Protein AF-A0A261BZL1-F1 (afdb_monomer)

Radius of gyration: 20.09 Å; Cα contacts (8 Å, |Δi|>4): 156; chains: 1; bounding box: 48×37×64 Å

pLDDT: mean 85.46, std 10.51, range [50.06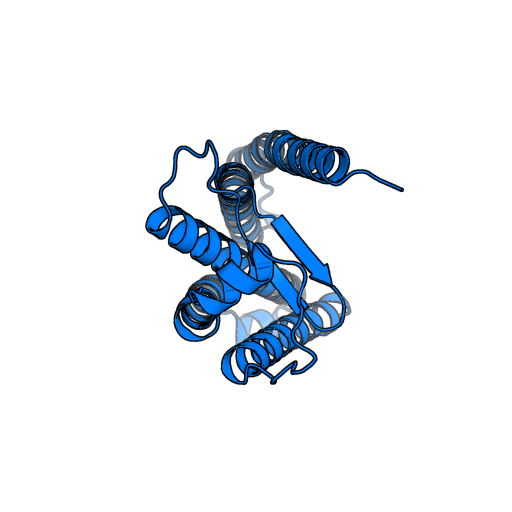, 97.5]

Organism: NCBI:txid1503980

Foldseek 3Di:
DQDPVNVLVVLLCCLVVQLVVLQVVLVVLLVCLVPPDDCLCPCVSVLSNVVSVLSNVLSVLCNLLSWDWDDDDPDTDIAGDPVPHPDDDVRSLVSVLQNQLSVQLVLLSLLLNLLVVLCSVDVVSCVVQVPDCSVVVSVCVSVVSSVVLSVLCVPLVDDDPVNVVVVVDDDPDPDDDDSPSVVVSVVVVVVSNVVSVCSCVVSVVD

InterPro domains:
  IPR019428 7TM GPCR, serpentine receptor class r (Str) [PF10326] (12-169)

Secondary structure (DSSP, 8-state):
---HHHHHHHHHHHHHHHHHHHHHHHHHHHHHHHHH--GGGTTHHHHHHHHHHHHHHHHHHHHHH--EEEEETTEEEEE---TT-SS-HHHHHHHHHHHHHHHHHHHHHHHHHHHHHHHHH-HHHHHHHSSTHHHHHHHHHHHHHHHHHHHHHHHHS---HHHHHHHHS----------HHHHHHHHHHHHHHHHHHHHHHHHH--

Structure (mmCIF, N/CA/C/O backbone):
data_AF-A0A261BZL1-F1
#
_entry.id   AF-A0A261BZL1-F1
#
loop_
_atom_site.group_PDB
_atom_site.id
_atom_site.type_symbol
_atom_site.label_atom_id
_atom_site.label_alt_id
_atom_site.label_comp_id
_atom_site.label_asym_id
_atom_site.label_entity_id
_atom_site.label_seq_id
_atom_site.pdbx_PDB_ins_code
_atom_site.Cartn_x
_atom_site.Cartn_y
_atom_site.Cartn_z
_atom_site.occupancy
_atom_site.B_iso_or_equiv
_atom_site.auth_seq_id
_atom_site.auth_comp_id
_atom_site.auth_asym_id
_atom_site.auth_atom_id
_atom_site.pdbx_PDB_model_num
ATOM 1 N N . MET A 1 1 ? 7.643 23.600 -20.871 1.00 62.41 1 MET A N 1
ATOM 2 C CA . MET A 1 1 ? 7.491 22.133 -20.746 1.00 62.41 1 MET A CA 1
ATOM 3 C C . MET A 1 1 ? 8.379 21.674 -19.599 1.00 62.41 1 MET A C 1
ATOM 5 O O . MET A 1 1 ? 9.537 22.071 -19.581 1.00 62.41 1 MET A O 1
ATOM 9 N N . LEU A 1 2 ? 7.849 20.928 -18.626 1.00 75.25 2 LEU A N 1
ATOM 10 C CA . LEU A 1 2 ? 8.664 20.308 -17.571 1.00 75.25 2 LEU A CA 1
ATOM 11 C C . LEU A 1 2 ? 9.561 19.244 -18.213 1.00 75.25 2 LEU A C 1
ATOM 13 O O . LEU A 1 2 ? 9.067 18.415 -18.975 1.00 75.25 2 LEU A O 1
ATOM 17 N N . THR A 1 3 ? 10.869 19.286 -17.958 1.00 85.19 3 THR A N 1
ATOM 18 C CA . THR A 1 3 ? 11.784 18.272 -18.494 1.00 85.19 3 THR A CA 1
ATOM 19 C C . THR A 1 3 ? 11.612 16.956 -17.744 1.00 85.19 3 THR A C 1
ATOM 21 O O . THR A 1 3 ? 11.284 16.924 -16.557 1.00 85.19 3 THR A O 1
ATOM 24 N N . PHE A 1 4 ? 11.866 15.850 -18.439 1.00 78.50 4 PHE A N 1
ATOM 25 C CA . PHE A 1 4 ? 11.777 14.514 -17.861 1.00 78.50 4 PHE A CA 1
ATOM 26 C C . PHE A 1 4 ? 12.703 14.332 -16.639 1.00 78.50 4 PHE A C 1
ATOM 28 O O . PHE A 1 4 ? 12.315 13.747 -15.628 1.00 78.50 4 PHE A O 1
ATOM 35 N N . GLU A 1 5 ? 13.908 14.904 -16.696 1.00 82.69 5 GLU A N 1
ATOM 36 C CA . GLU A 1 5 ? 14.860 14.898 -15.578 1.00 82.69 5 GLU A CA 1
ATOM 37 C C . GLU A 1 5 ? 14.356 15.683 -14.366 1.00 82.69 5 GLU A C 1
ATOM 39 O O . GLU A 1 5 ? 14.483 15.214 -13.233 1.00 82.69 5 GLU A O 1
ATOM 44 N N . PHE A 1 6 ? 13.728 16.842 -14.592 1.00 87.81 6 PHE A N 1
ATOM 45 C CA . PHE A 1 6 ? 13.112 17.603 -13.511 1.00 87.81 6 PHE A CA 1
ATOM 46 C C . PHE A 1 6 ? 11.992 16.798 -12.845 1.00 87.81 6 PHE A C 1
ATOM 48 O O . PHE A 1 6 ? 11.949 16.717 -11.621 1.00 87.81 6 PHE A O 1
ATOM 55 N N . TRP A 1 7 ? 11.124 16.154 -13.633 1.00 82.81 7 TRP A N 1
ATOM 56 C CA . TRP A 1 7 ? 10.026 15.339 -13.105 1.00 82.81 7 TRP A CA 1
ATOM 57 C C . TRP A 1 7 ? 10.526 14.177 -12.242 1.00 82.81 7 TRP A C 1
ATOM 59 O O . TRP A 1 7 ? 10.048 13.984 -11.126 1.00 82.81 7 TRP A O 1
ATOM 69 N N . LYS A 1 8 ? 11.547 13.447 -12.706 1.00 82.81 8 LYS A N 1
ATOM 70 C CA . LYS A 1 8 ? 12.187 12.388 -11.911 1.00 82.81 8 LYS A CA 1
ATOM 71 C C . LYS A 1 8 ? 12.790 12.918 -10.613 1.00 82.81 8 LYS A C 1
ATOM 73 O O . LYS A 1 8 ? 12.609 12.309 -9.562 1.00 82.81 8 LYS A O 1
ATOM 78 N N . SER A 1 9 ? 13.517 14.034 -10.682 1.00 87.44 9 SER A N 1
ATOM 79 C CA . SER A 1 9 ? 14.129 14.651 -9.502 1.00 87.44 9 SER A CA 1
ATOM 80 C C . SER A 1 9 ? 13.066 15.075 -8.487 1.00 87.44 9 SER A C 1
ATOM 82 O O . SER A 1 9 ? 13.185 14.764 -7.305 1.00 87.44 9 SER A O 1
ATOM 84 N N . PHE A 1 10 ? 11.984 15.690 -8.962 1.00 89.44 10 PHE A N 1
ATOM 85 C CA . PHE A 1 10 ? 10.835 16.074 -8.152 1.00 89.44 10 PHE A CA 1
ATOM 86 C C . PHE A 1 10 ? 10.176 14.872 -7.460 1.00 89.44 10 PHE A C 1
ATOM 88 O O . PHE A 1 10 ? 9.994 14.901 -6.243 1.00 89.44 10 PHE A O 1
ATOM 95 N N . LEU A 1 11 ? 9.884 13.794 -8.200 1.00 86.94 11 LEU A N 1
ATOM 96 C CA . LEU A 1 11 ? 9.323 12.564 -7.628 1.00 86.94 11 LEU A CA 1
ATOM 97 C C . LEU A 1 11 ? 10.231 11.978 -6.546 1.00 86.94 11 LEU A C 1
ATOM 99 O O . LEU A 1 11 ? 9.754 11.636 -5.467 1.00 86.94 11 LEU A O 1
ATOM 103 N N . ARG A 1 12 ? 11.543 11.926 -6.797 1.00 88.12 12 ARG A N 1
ATOM 104 C CA . ARG A 1 12 ? 12.517 11.432 -5.820 1.00 88.12 12 ARG A CA 1
ATOM 105 C C . ARG A 1 12 ? 12.525 12.289 -4.552 1.00 88.12 12 ARG A C 1
ATOM 107 O O . ARG A 1 12 ? 12.523 11.741 -3.456 1.00 88.12 12 ARG A O 1
ATOM 114 N N . ILE A 1 13 ? 12.496 13.616 -4.678 1.00 91.56 13 ILE A N 1
ATOM 115 C CA . ILE A 1 13 ? 12.433 14.523 -3.520 1.00 91.56 13 ILE A CA 1
ATOM 116 C C . ILE A 1 13 ? 11.166 14.261 -2.698 1.00 91.56 13 ILE A C 1
ATOM 118 O O . ILE A 1 13 ? 11.248 14.184 -1.473 1.00 91.56 13 ILE A O 1
ATOM 122 N N . ILE A 1 14 ? 10.015 14.078 -3.351 1.00 91.50 14 ILE A N 1
ATOM 123 C CA . ILE A 1 14 ? 8.755 13.762 -2.664 1.00 91.50 14 ILE A CA 1
ATOM 124 C C . ILE A 1 14 ? 8.823 12.407 -1.962 1.00 91.50 14 ILE A C 1
ATOM 126 O O . ILE A 1 14 ? 8.441 12.326 -0.800 1.00 91.50 14 ILE A O 1
ATOM 130 N N . GLN A 1 15 ? 9.312 11.362 -2.630 1.00 90.56 15 GLN A N 1
ATOM 131 C CA . GLN A 1 15 ? 9.399 10.010 -2.067 1.00 90.56 15 GLN A CA 1
ATOM 132 C C . GLN A 1 15 ? 10.296 9.985 -0.825 1.00 90.56 15 GLN A C 1
ATOM 134 O O . GLN A 1 15 ? 9.875 9.569 0.254 1.00 90.56 15 GLN A O 1
ATOM 139 N N . TRP A 1 16 ? 11.515 10.515 -0.942 1.00 92.31 16 TRP A N 1
ATOM 140 C CA . TRP A 1 16 ? 12.467 10.555 0.167 1.00 92.31 16 TRP A CA 1
ATOM 141 C C . TRP A 1 16 ? 12.022 11.499 1.288 1.00 92.31 16 TRP A C 1
ATOM 143 O O . TRP A 1 16 ? 12.149 11.154 2.463 1.00 92.31 16 TRP A O 1
ATOM 153 N N . GLY A 1 17 ? 11.452 12.660 0.951 1.00 93.88 17 GLY A N 1
ATOM 154 C CA . GLY A 1 17 ? 10.874 13.579 1.933 1.00 93.88 17 GLY A CA 1
ATOM 155 C C . GLY A 1 17 ? 9.679 12.966 2.668 1.00 93.88 17 GLY A C 1
ATOM 156 O O . GLY A 1 17 ? 9.576 13.077 3.888 1.00 93.88 17 GLY A O 1
ATOM 157 N N . GLY A 1 18 ? 8.816 12.254 1.943 1.00 93.12 18 GLY A N 1
ATOM 158 C CA . GLY A 1 18 ? 7.687 11.509 2.487 1.00 93.12 18 GLY A CA 1
ATOM 159 C C . GLY A 1 18 ? 8.141 10.424 3.456 1.00 93.12 18 GLY A C 1
ATOM 160 O O . GLY A 1 18 ? 7.645 10.378 4.578 1.00 93.12 18 GLY A O 1
ATOM 161 N N . ALA A 1 19 ? 9.137 9.616 3.087 1.00 93.44 19 ALA A N 1
ATOM 162 C CA . ALA A 1 19 ? 9.705 8.603 3.974 1.00 93.44 19 ALA A CA 1
ATOM 163 C C . ALA A 1 19 ? 10.358 9.216 5.225 1.00 93.44 19 ALA A C 1
ATOM 165 O O . ALA A 1 19 ? 10.130 8.740 6.340 1.00 93.44 19 ALA A O 1
ATOM 166 N N . PHE A 1 20 ? 11.102 10.314 5.062 1.00 94.69 20 PHE A N 1
ATOM 167 C CA . PHE A 1 20 ? 11.730 11.035 6.169 1.00 94.69 20 PHE A CA 1
ATOM 168 C C . PHE A 1 20 ? 10.715 11.600 7.173 1.00 94.69 20 PHE A C 1
ATOM 170 O O . PHE A 1 20 ? 11.022 11.688 8.357 1.00 94.69 20 PHE A O 1
ATOM 177 N N . LEU A 1 21 ? 9.503 11.952 6.736 1.00 95.50 21 LEU A N 1
ATOM 178 C CA . LEU A 1 21 ? 8.418 12.383 7.625 1.00 95.50 21 LEU A CA 1
ATOM 179 C C . LEU A 1 21 ? 7.617 11.200 8.184 1.00 95.50 21 LEU A C 1
ATOM 181 O O . LEU A 1 21 ? 7.313 11.162 9.378 1.00 95.50 21 LEU A O 1
ATOM 185 N N . ALA A 1 22 ? 7.280 10.228 7.338 1.00 95.56 22 ALA A N 1
ATOM 186 C CA . ALA A 1 22 ? 6.422 9.105 7.688 1.00 95.56 22 ALA A CA 1
ATOM 187 C C . ALA A 1 22 ? 7.046 8.229 8.777 1.00 95.56 22 ALA A C 1
ATOM 189 O O . ALA A 1 22 ? 6.345 7.853 9.720 1.00 95.56 22 ALA A O 1
ATOM 190 N N . VAL A 1 23 ? 8.348 7.935 8.687 1.00 96.44 23 VAL A N 1
ATOM 191 C CA . VAL A 1 23 ? 9.022 7.041 9.636 1.00 96.44 23 VAL A CA 1
ATOM 192 C C . VAL A 1 23 ? 9.044 7.630 11.056 1.00 96.44 23 VAL A C 1
ATOM 194 O O . VAL A 1 23 ? 8.538 6.961 11.962 1.00 96.44 23 VAL A O 1
ATOM 197 N N . PRO A 1 24 ? 9.531 8.863 11.307 1.00 97.19 24 PRO A N 1
ATOM 198 C CA . PRO A 1 24 ? 9.527 9.441 12.651 1.00 97.19 24 PRO A CA 1
ATOM 199 C C . PRO A 1 24 ? 8.122 9.657 13.213 1.00 97.19 24 PRO A C 1
ATOM 201 O O . PRO A 1 24 ? 7.895 9.365 14.385 1.00 97.19 24 PRO A O 1
ATOM 204 N N . LEU A 1 25 ? 7.166 10.124 12.401 1.00 97.50 25 LEU A N 1
ATOM 205 C CA . LEU A 1 25 ? 5.802 10.393 12.869 1.00 97.50 25 LEU A CA 1
ATOM 206 C C . LEU A 1 25 ? 5.069 9.110 13.267 1.00 97.50 25 LEU A C 1
ATOM 208 O O . LEU A 1 25 ? 4.467 9.056 14.340 1.00 97.50 25 LEU A O 1
ATOM 212 N N . ASN A 1 26 ? 5.158 8.055 12.454 1.00 97.19 26 ASN A N 1
ATOM 213 C CA . ASN A 1 26 ? 4.561 6.767 12.802 1.00 97.19 26 ASN A CA 1
ATOM 214 C C . ASN A 1 26 ? 5.306 6.085 13.958 1.00 97.19 26 ASN A C 1
ATOM 216 O O . ASN A 1 26 ? 4.675 5.435 14.789 1.00 97.19 26 ASN A O 1
ATOM 220 N N . THR A 1 27 ? 6.622 6.281 14.080 1.00 96.88 27 THR A N 1
ATOM 221 C CA . THR A 1 27 ? 7.390 5.791 15.237 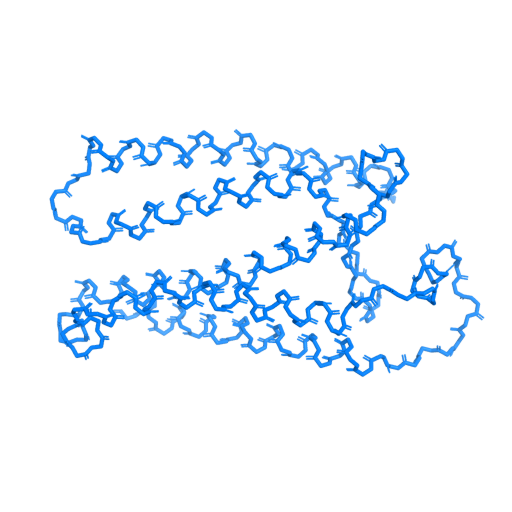1.00 96.88 27 THR A CA 1
ATOM 222 C C . THR A 1 27 ? 6.964 6.503 16.521 1.00 96.88 27 THR A C 1
ATOM 224 O O . THR A 1 27 ? 6.725 5.856 17.540 1.00 96.88 27 THR A O 1
ATOM 227 N N . LEU A 1 28 ? 6.794 7.827 16.478 1.00 96.50 28 LEU A N 1
ATOM 228 C CA . LEU A 1 28 ? 6.261 8.607 17.594 1.00 96.50 28 LEU A CA 1
ATOM 229 C C . LEU A 1 28 ? 4.850 8.140 17.965 1.00 96.50 28 LEU A C 1
ATOM 231 O O . LEU A 1 28 ? 4.559 7.964 19.147 1.00 96.50 28 LEU A O 1
ATOM 235 N N . LEU A 1 29 ? 3.989 7.889 16.976 1.00 94.94 29 LEU A N 1
ATOM 236 C CA . LEU A 1 29 ? 2.648 7.358 17.208 1.00 94.94 29 LEU A CA 1
ATOM 237 C C . LEU A 1 29 ? 2.696 5.997 17.916 1.00 94.94 29 LEU A C 1
ATOM 239 O O . LEU A 1 29 ? 1.974 5.795 18.892 1.00 94.94 29 LEU A O 1
ATOM 243 N N . ILE A 1 30 ? 3.598 5.100 17.509 1.00 96.38 30 ILE A N 1
ATOM 244 C CA . ILE A 1 30 ? 3.834 3.822 18.195 1.00 96.38 30 ILE A CA 1
ATOM 245 C C . ILE A 1 30 ? 4.262 4.043 19.653 1.00 96.38 30 ILE A C 1
ATOM 247 O O . ILE A 1 30 ? 3.686 3.433 20.556 1.00 96.38 30 ILE A O 1
ATOM 251 N N . ILE A 1 31 ? 5.217 4.941 19.913 1.00 96.00 31 ILE A N 1
ATOM 252 C CA . ILE A 1 31 ? 5.663 5.282 21.275 1.00 96.00 31 ILE A CA 1
ATOM 253 C C . ILE A 1 31 ? 4.480 5.797 22.111 1.00 96.00 31 ILE A C 1
ATOM 255 O O . ILE A 1 31 ? 4.266 5.344 23.237 1.00 96.00 31 ILE A O 1
ATOM 259 N N . LEU A 1 32 ? 3.654 6.690 21.563 1.00 94.38 32 LEU A N 1
ATOM 260 C CA . LEU A 1 32 ? 2.468 7.205 22.252 1.00 94.38 32 LEU A CA 1
ATOM 261 C C . LEU A 1 32 ? 1.439 6.104 22.539 1.00 94.38 32 LEU A C 1
ATOM 263 O O . LEU A 1 32 ? 0.848 6.093 23.619 1.00 94.38 32 LEU A O 1
ATOM 267 N N . ILE A 1 33 ? 1.251 5.156 21.621 1.00 93.25 33 ILE A N 1
ATOM 268 C CA . ILE A 1 33 ? 0.353 4.013 21.820 1.00 93.25 33 ILE A CA 1
ATOM 269 C C . ILE A 1 33 ? 0.849 3.117 22.962 1.00 93.25 33 ILE A C 1
ATOM 271 O O . ILE A 1 33 ? 0.048 2.686 23.794 1.00 93.25 33 ILE A O 1
ATOM 275 N N . LEU A 1 34 ? 2.155 2.852 23.031 1.00 91.62 34 LEU A N 1
ATOM 276 C CA . LEU A 1 34 ? 2.734 1.975 24.048 1.00 91.62 34 LEU A CA 1
ATOM 277 C C . LEU A 1 34 ? 2.755 2.621 25.440 1.00 91.62 34 LEU A C 1
ATOM 279 O O . LEU A 1 34 ? 2.408 1.961 26.417 1.00 91.62 34 LEU A O 1
ATOM 283 N N . PHE A 1 35 ? 3.119 3.904 25.537 1.00 91.81 35 PHE A N 1
ATOM 284 C CA . PHE A 1 35 ? 3.385 4.554 26.828 1.00 91.81 35 PHE A CA 1
ATOM 285 C C . PHE A 1 35 ? 2.290 5.518 27.306 1.00 91.81 35 PHE A C 1
ATOM 287 O O . PHE A 1 35 ? 2.196 5.793 28.501 1.00 91.81 35 PHE A O 1
ATOM 294 N N . ARG A 1 36 ? 1.462 6.058 26.405 1.00 89.00 36 ARG A N 1
ATOM 295 C CA . ARG A 1 36 ? 0.520 7.161 26.690 1.00 89.00 36 ARG A CA 1
ATOM 296 C C . ARG A 1 36 ? -0.931 6.873 26.290 1.00 89.00 36 ARG A C 1
ATOM 298 O O . ARG A 1 36 ? -1.778 7.733 26.517 1.00 89.00 36 ARG A O 1
ATOM 305 N N . SER A 1 37 ? -1.244 5.697 25.737 1.00 88.00 37 SER A N 1
ATOM 306 C CA . SER A 1 37 ? -2.597 5.358 25.268 1.00 88.00 37 SER A CA 1
ATOM 307 C C . SER A 1 37 ? -3.623 5.321 26.414 1.00 88.00 37 SER A C 1
ATOM 309 O O . SER A 1 37 ? -3.509 4.483 27.314 1.00 88.00 37 SER A O 1
ATOM 311 N N . PRO A 1 38 ? -4.701 6.124 26.348 1.00 82.81 38 PRO A N 1
ATOM 312 C CA . PRO A 1 38 ? -5.836 6.014 27.257 1.00 82.81 38 PRO A CA 1
ATOM 313 C C . PRO A 1 38 ? -6.484 4.623 27.254 1.00 82.81 38 PRO A C 1
ATOM 315 O O . PRO A 1 38 ? -6.575 3.962 26.217 1.00 82.81 38 PRO A O 1
ATOM 318 N N . LYS A 1 39 ? -7.029 4.203 28.405 1.00 76.38 39 LYS A N 1
ATOM 319 C CA . LYS A 1 39 ? -7.735 2.914 28.541 1.00 76.38 39 LYS A CA 1
ATOM 320 C C . LYS A 1 39 ? -9.023 2.840 27.708 1.00 76.38 39 LYS A C 1
ATOM 322 O O . LYS A 1 39 ? -9.379 1.760 27.248 1.00 76.38 39 LYS A O 1
ATOM 327 N N . HIS A 1 40 ? -9.687 3.974 27.468 1.00 75.56 40 HIS A N 1
ATOM 328 C CA . HIS A 1 40 ? -10.931 4.027 26.689 1.00 75.56 40 HIS A CA 1
ATOM 329 C C . HIS A 1 40 ? -10.731 3.750 25.188 1.00 75.56 40 HIS A C 1
ATOM 331 O O . HIS A 1 40 ? -11.697 3.411 24.513 1.00 75.56 40 HIS A O 1
ATOM 337 N N . LEU A 1 41 ? -9.499 3.843 24.660 1.00 73.06 41 LEU A N 1
ATOM 338 C CA . LEU A 1 41 ? -9.212 3.464 23.269 1.00 73.06 41 LEU A CA 1
ATOM 339 C C . LEU A 1 41 ? -9.387 1.952 23.039 1.00 73.06 41 LEU A C 1
ATOM 341 O O . LEU A 1 41 ? -9.577 1.522 21.903 1.00 73.06 41 LEU A O 1
ATOM 345 N N . GLY A 1 42 ? -9.352 1.132 24.098 1.00 75.69 42 GLY A N 1
ATOM 346 C CA . GLY A 1 42 ? -9.649 -0.299 24.016 1.00 75.69 42 GLY A CA 1
ATOM 347 C C . GLY A 1 42 ? -8.814 -1.008 22.947 1.00 75.69 42 GLY A C 1
ATOM 348 O O . GLY A 1 42 ? -7.588 -0.896 22.938 1.00 75.69 42 GLY A O 1
ATOM 349 N N . ALA A 1 43 ? -9.474 -1.725 22.033 1.00 76.38 43 ALA A N 1
ATOM 350 C CA . ALA A 1 43 ? -8.805 -2.447 20.952 1.00 76.38 43 ALA A CA 1
ATOM 351 C C . ALA A 1 43 ? -8.383 -1.564 19.749 1.00 76.38 43 ALA A C 1
ATOM 353 O O . ALA A 1 43 ? -7.616 -2.014 18.899 1.00 76.38 43 ALA A O 1
ATOM 354 N N . TYR A 1 44 ? -8.794 -0.287 19.703 1.00 81.12 44 TYR A N 1
ATOM 355 C CA . TYR A 1 44 ? -8.476 0.632 18.600 1.00 81.12 44 TYR A CA 1
ATOM 356 C C . TYR A 1 44 ? -6.979 0.935 18.526 1.00 81.12 44 TYR A C 1
ATOM 358 O O . TYR A 1 44 ? -6.412 1.093 17.448 1.00 81.12 44 TYR A O 1
ATOM 366 N N . LYS A 1 45 ? -6.310 0.935 19.682 1.00 86.31 45 LYS A N 1
ATOM 367 C CA . LYS A 1 45 ? -4.864 1.136 19.766 1.00 86.31 45 LYS A CA 1
ATOM 368 C C . LYS A 1 45 ? -4.073 0.046 19.030 1.00 86.31 45 LYS A C 1
ATOM 370 O O . LYS A 1 45 ? -3.021 0.347 18.482 1.00 86.31 45 LYS A O 1
ATOM 375 N N . TYR A 1 46 ? -4.578 -1.194 18.975 1.00 86.12 46 TYR A N 1
ATOM 376 C CA . TYR A 1 46 ? -3.917 -2.287 18.249 1.00 86.12 46 TYR A CA 1
ATOM 377 C C . TYR A 1 46 ? -4.044 -2.111 16.734 1.00 86.12 46 TYR A C 1
ATOM 379 O O . TYR A 1 46 ? -3.090 -2.379 16.011 1.00 86.12 46 TYR A O 1
ATOM 387 N N . LEU A 1 47 ? -5.184 -1.597 16.263 1.00 87.06 47 LEU A N 1
ATOM 388 C CA . LEU A 1 47 ? -5.368 -1.212 14.863 1.00 87.06 47 LEU A CA 1
ATOM 389 C C . LEU A 1 47 ? -4.437 -0.056 14.480 1.00 87.06 47 LEU A C 1
ATOM 391 O O . LEU A 1 47 ? -3.758 -0.144 13.465 1.00 87.06 47 LEU A O 1
ATOM 395 N N . MET A 1 48 ? -4.367 1.005 15.291 1.00 90.44 48 MET A N 1
ATOM 396 C CA . MET A 1 48 ? -3.446 2.118 15.029 1.00 90.44 48 MET A CA 1
ATOM 397 C C . MET A 1 48 ? -1.986 1.658 15.029 1.00 90.44 48 MET A C 1
ATOM 399 O O . MET A 1 48 ? -1.231 2.036 14.144 1.00 90.44 48 MET A O 1
ATOM 403 N N . PHE A 1 49 ? -1.608 0.790 15.969 1.00 92.75 49 PHE A N 1
ATOM 404 C CA . PHE A 1 49 ? -0.272 0.200 16.022 1.00 92.75 49 PHE A CA 1
ATOM 405 C C . PHE A 1 49 ? 0.047 -0.604 14.753 1.00 92.75 49 PHE A C 1
ATOM 407 O O . PHE A 1 49 ? 1.124 -0.453 14.181 1.00 92.75 49 PHE A O 1
ATOM 414 N N . TYR A 1 50 ? -0.908 -1.408 14.275 1.00 92.75 50 TYR A N 1
ATOM 415 C CA . TYR A 1 50 ? -0.790 -2.152 13.021 1.00 92.75 50 TYR A CA 1
ATOM 416 C C . TYR A 1 50 ? -0.624 -1.229 11.805 1.00 92.75 50 TYR A C 1
ATOM 418 O O . TYR A 1 50 ? 0.294 -1.437 11.012 1.00 92.75 50 TYR A O 1
ATOM 426 N N . ILE A 1 51 ? -1.453 -0.184 11.694 1.00 93.75 51 ILE A N 1
ATOM 427 C CA . ILE A 1 51 ? -1.356 0.813 10.617 1.00 93.75 51 ILE A CA 1
ATOM 428 C C . ILE A 1 51 ? 0.016 1.487 10.640 1.00 93.75 51 ILE A C 1
ATOM 430 O O . ILE A 1 51 ? 0.673 1.550 9.610 1.00 93.75 51 ILE A O 1
ATOM 434 N N . SER A 1 52 ? 0.498 1.925 11.804 1.00 96.06 52 SER A N 1
ATOM 435 C CA . SER A 1 52 ? 1.795 2.600 11.904 1.00 96.06 52 SER A CA 1
ATOM 436 C C . SER A 1 52 ? 2.973 1.717 11.499 1.00 96.06 52 SER A C 1
ATOM 438 O O . SER A 1 52 ? 3.875 2.194 10.815 1.00 96.06 52 SER A O 1
ATOM 440 N N . ILE A 1 53 ? 2.975 0.432 11.873 1.00 95.94 53 ILE A N 1
ATOM 441 C CA . ILE A 1 53 ? 4.010 -0.512 11.415 1.00 95.94 53 ILE A CA 1
ATOM 442 C C . ILE A 1 53 ? 3.965 -0.655 9.895 1.00 95.94 53 ILE A C 1
ATOM 444 O O . ILE A 1 53 ? 5.013 -0.656 9.242 1.00 95.94 53 ILE A O 1
ATOM 448 N N . PHE A 1 54 ? 2.763 -0.772 9.331 1.00 95.88 54 PHE A N 1
ATOM 449 C CA . PHE A 1 54 ? 2.592 -0.875 7.893 1.00 95.88 54 PHE A CA 1
ATOM 450 C C . PHE A 1 54 ? 3.070 0.392 7.169 1.00 95.88 54 PHE A C 1
ATOM 452 O O . PHE A 1 54 ? 3.859 0.270 6.243 1.00 95.88 54 PHE A O 1
ATOM 459 N N . GLU A 1 55 ? 2.695 1.590 7.621 1.00 96.06 55 GLU A N 1
ATOM 460 C CA . GLU A 1 55 ? 3.110 2.872 7.026 1.00 96.06 55 GLU A CA 1
ATOM 461 C C . GLU A 1 55 ? 4.635 3.077 7.064 1.00 96.06 55 GLU A C 1
ATOM 463 O O . GLU A 1 55 ? 5.240 3.524 6.087 1.00 96.06 55 GLU A O 1
ATOM 468 N N . ILE A 1 56 ? 5.297 2.692 8.163 1.00 97.00 56 ILE A N 1
ATOM 469 C CA . ILE A 1 56 ? 6.769 2.686 8.245 1.00 97.00 56 ILE A CA 1
ATOM 470 C C . ILE A 1 56 ? 7.348 1.721 7.209 1.00 97.00 56 ILE A C 1
ATOM 472 O O . ILE A 1 56 ? 8.234 2.085 6.440 1.00 97.00 56 ILE A O 1
ATOM 476 N N . SER A 1 57 ? 6.832 0.493 7.158 1.00 96.12 57 SER A N 1
ATOM 477 C CA . SER A 1 57 ? 7.321 -0.529 6.228 1.00 96.12 57 SER A CA 1
ATOM 478 C C . SER A 1 57 ? 7.102 -0.114 4.768 1.00 96.12 57 SER A C 1
ATOM 480 O O . SER A 1 57 ? 7.987 -0.293 3.934 1.00 96.12 57 SER A O 1
ATOM 482 N N . TYR A 1 58 ? 5.944 0.475 4.468 1.00 95.44 58 TYR A N 1
ATOM 483 C CA . TYR A 1 58 ? 5.554 0.933 3.140 1.00 95.44 58 TYR A CA 1
ATOM 484 C C . TYR A 1 58 ? 6.388 2.127 2.679 1.00 95.44 58 TYR A C 1
ATOM 486 O O . TYR A 1 58 ? 6.864 2.128 1.550 1.00 95.44 58 TYR A O 1
ATOM 494 N N . SER A 1 59 ? 6.634 3.107 3.551 1.00 95.62 59 SER A N 1
ATOM 495 C CA . SER A 1 59 ? 7.476 4.263 3.217 1.00 95.62 59 SER A CA 1
ATOM 496 C C . SER A 1 59 ? 8.942 3.884 2.983 1.00 95.62 59 SER A C 1
ATOM 498 O O . SER A 1 59 ? 9.567 4.395 2.056 1.00 95.62 59 SER A O 1
ATOM 500 N N . ILE A 1 60 ? 9.482 2.936 3.757 1.00 94.38 60 ILE A N 1
ATOM 501 C CA . ILE A 1 60 ? 10.814 2.366 3.502 1.00 94.38 60 ILE A CA 1
ATOM 502 C C . ILE A 1 60 ? 10.829 1.625 2.160 1.00 94.38 60 ILE A C 1
ATOM 504 O O . ILE A 1 60 ? 11.760 1.793 1.372 1.00 94.38 60 ILE A O 1
ATOM 508 N N . LEU A 1 61 ? 9.801 0.820 1.879 1.00 94.81 61 LEU A N 1
ATOM 509 C CA . LEU A 1 61 ? 9.682 0.096 0.616 1.00 94.81 61 LEU A CA 1
ATOM 510 C C . LEU A 1 61 ? 9.604 1.054 -0.582 1.00 94.81 61 LEU A C 1
ATOM 512 O O . LEU A 1 61 ? 10.328 0.844 -1.549 1.00 94.81 61 LEU A O 1
ATOM 516 N N . ASP A 1 62 ? 8.789 2.107 -0.512 1.00 93.00 62 ASP A N 1
ATOM 517 C CA . ASP A 1 62 ? 8.658 3.131 -1.559 1.00 93.00 62 ASP A CA 1
ATOM 518 C C . ASP A 1 62 ? 10.003 3.820 -1.845 1.00 93.00 62 ASP A C 1
ATOM 520 O O . ASP A 1 62 ? 10.428 3.896 -3.000 1.00 93.00 62 ASP A O 1
ATOM 524 N N . ALA A 1 63 ? 10.746 4.193 -0.796 1.00 92.00 63 ALA A N 1
ATOM 525 C CA . ALA A 1 63 ? 12.084 4.773 -0.927 1.00 92.00 63 ALA A CA 1
ATOM 526 C C . ALA A 1 63 ? 13.107 3.800 -1.547 1.00 92.00 63 ALA A C 1
ATOM 528 O O . ALA A 1 63 ? 13.954 4.210 -2.338 1.00 92.00 63 ALA A O 1
ATOM 529 N N . ILE A 1 64 ? 13.036 2.501 -1.224 1.00 90.81 64 ILE A N 1
ATOM 530 C CA . ILE A 1 64 ? 13.925 1.477 -1.801 1.00 90.81 64 ILE A CA 1
ATOM 531 C C . ILE A 1 64 ? 13.565 1.181 -3.257 1.00 90.81 64 ILE A C 1
ATOM 533 O O . ILE A 1 64 ? 14.460 0.943 -4.073 1.00 90.81 64 ILE A O 1
ATOM 537 N N . VAL A 1 65 ? 12.274 1.119 -3.584 1.00 91.38 65 VAL A N 1
ATOM 538 C CA . VAL A 1 65 ? 11.776 0.734 -4.910 1.00 91.38 65 VAL A CA 1
ATOM 539 C C . VAL A 1 65 ? 11.952 1.880 -5.904 1.00 91.38 65 VAL A C 1
ATOM 541 O O . VAL A 1 65 ? 12.239 1.603 -7.065 1.00 91.38 65 VAL A O 1
ATOM 544 N N . GLU A 1 66 ? 11.835 3.138 -5.472 1.00 89.31 66 GLU A N 1
ATOM 545 C CA . GLU A 1 66 ? 11.812 4.323 -6.344 1.00 89.31 66 GLU A CA 1
ATOM 546 C C . GLU A 1 66 ? 10.897 4.121 -7.575 1.00 89.31 66 GLU A C 1
ATOM 548 O O . GLU A 1 66 ? 11.352 4.202 -8.730 1.00 89.31 66 GLU A O 1
ATOM 553 N N . PRO A 1 67 ? 9.614 3.767 -7.366 1.00 89.81 67 PRO A N 1
ATOM 554 C CA . PRO A 1 67 ? 8.716 3.446 -8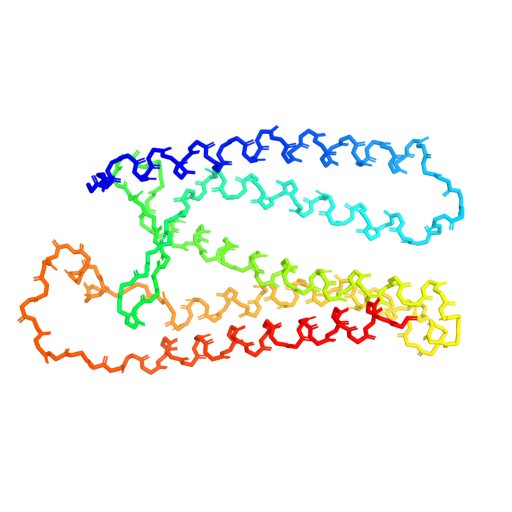.461 1.00 89.81 67 PRO A CA 1
ATOM 555 C C . PRO A 1 67 ? 8.423 4.703 -9.284 1.00 89.81 67 PRO A C 1
ATOM 557 O O . PRO A 1 67 ? 8.254 5.804 -8.759 1.00 89.81 67 PRO A O 1
ATOM 560 N N . ASN A 1 68 ? 8.352 4.530 -10.598 1.00 86.38 68 ASN A N 1
ATOM 561 C CA . ASN A 1 68 ? 7.910 5.547 -11.537 1.00 86.38 68 ASN A CA 1
ATOM 562 C C . ASN A 1 68 ? 6.594 5.086 -12.149 1.00 86.38 68 ASN A C 1
ATOM 564 O O . ASN A 1 68 ? 6.499 3.983 -12.690 1.00 86.38 68 ASN A O 1
ATOM 568 N N . VAL A 1 69 ? 5.584 5.943 -12.053 1.00 83.81 69 VAL A N 1
ATOM 569 C CA . VAL A 1 69 ? 4.273 5.714 -12.653 1.00 83.81 69 VAL A CA 1
ATOM 570 C C . VAL A 1 69 ? 4.136 6.665 -13.828 1.00 83.81 69 VAL A C 1
ATOM 572 O O . VAL A 1 69 ? 4.281 7.879 -13.674 1.00 83.81 69 VAL A O 1
ATOM 575 N N . PHE A 1 70 ? 3.885 6.110 -15.005 1.00 78.69 70 PHE A N 1
ATOM 576 C CA . PHE A 1 70 ? 3.683 6.869 -16.226 1.00 78.69 70 PHE A CA 1
ATOM 577 C C . PHE A 1 70 ? 2.348 6.495 -16.849 1.00 78.69 70 PHE A C 1
ATOM 579 O O . PHE A 1 70 ? 2.034 5.315 -17.021 1.00 78.69 70 PHE A O 1
ATOM 586 N N . SER A 1 71 ? 1.589 7.525 -17.200 1.00 79.75 71 SER A N 1
ATOM 587 C CA . SER A 1 71 ? 0.308 7.394 -17.878 1.00 79.75 71 SER A CA 1
ATOM 588 C C . SER A 1 71 ? 0.381 8.154 -19.192 1.00 79.75 71 SER A C 1
ATOM 590 O O . SER A 1 71 ? 0.640 9.359 -19.193 1.00 79.75 71 SER A O 1
ATOM 592 N N . HIS A 1 72 ? 0.157 7.467 -20.307 1.00 71.81 72 HIS A N 1
ATOM 593 C CA . HIS A 1 72 ? 0.120 8.092 -21.626 1.00 71.81 72 HIS A CA 1
ATOM 594 C C . HIS A 1 72 ? -0.953 7.441 -22.491 1.00 71.81 72 HIS A C 1
ATOM 596 O O . HIS A 1 72 ? -0.916 6.237 -22.750 1.00 71.81 72 HIS A O 1
ATOM 602 N N . GLY A 1 73 ? -1.933 8.243 -22.916 1.00 74.12 73 GLY A N 1
ATOM 603 C CA . GLY A 1 73 ? -3.131 7.727 -23.572 1.00 74.12 73 GLY A CA 1
ATOM 604 C C . GLY A 1 73 ? -3.822 6.667 -22.694 1.00 74.12 73 GLY A C 1
ATOM 605 O O . GLY A 1 73 ? -4.057 6.931 -21.515 1.00 74.12 73 GLY A O 1
ATOM 606 N N . PRO A 1 74 ? -4.137 5.472 -23.228 1.00 67.81 74 PRO A N 1
ATOM 607 C CA . PRO A 1 74 ? -4.756 4.390 -22.461 1.00 67.81 74 PRO A CA 1
ATOM 608 C C . PRO A 1 74 ? -3.760 3.562 -21.628 1.00 67.81 74 PRO A C 1
ATOM 610 O O . PRO A 1 74 ? -4.182 2.667 -20.897 1.00 67.81 74 PRO A O 1
ATOM 613 N N . ALA A 1 75 ? -2.449 3.807 -21.741 1.00 71.25 75 ALA A N 1
ATOM 614 C CA . ALA A 1 75 ? -1.437 3.032 -21.034 1.00 71.25 75 ALA A CA 1
ATOM 615 C C . ALA A 1 75 ? -1.200 3.581 -19.621 1.00 71.25 75 ALA A C 1
ATOM 617 O O . ALA A 1 75 ? -0.949 4.774 -19.444 1.00 71.25 75 ALA A O 1
ATOM 618 N N . PHE A 1 76 ? -1.219 2.684 -18.634 1.00 76.75 76 PHE A N 1
ATOM 619 C CA . PHE A 1 76 ? -0.815 2.933 -17.252 1.00 76.75 76 PHE A CA 1
ATOM 620 C C . PHE A 1 76 ? 0.324 1.980 -16.908 1.00 76.75 76 PHE A C 1
ATOM 622 O O . PHE A 1 76 ? 0.138 0.762 -16.955 1.00 76.75 76 PHE A O 1
ATOM 629 N N . ILE A 1 77 ? 1.509 2.516 -16.614 1.00 81.06 77 ILE A N 1
ATOM 630 C CA . ILE A 1 77 ? 2.710 1.702 -16.452 1.00 81.06 77 ILE A CA 1
ATOM 631 C C . ILE A 1 77 ? 3.449 2.073 -15.175 1.00 81.06 77 ILE A C 1
ATOM 633 O O . ILE A 1 77 ? 3.767 3.237 -14.936 1.00 81.06 77 ILE A O 1
ATOM 637 N N . VAL A 1 78 ? 3.766 1.053 -14.380 1.00 86.06 78 VAL A N 1
ATOM 638 C CA . VAL A 1 78 ? 4.612 1.160 -13.191 1.00 86.06 78 VAL A CA 1
ATOM 639 C C . VAL A 1 78 ? 5.935 0.477 -13.491 1.00 86.06 78 VAL A C 1
ATOM 641 O O . VAL A 1 78 ? 5.972 -0.700 -13.846 1.00 86.06 78 VAL A O 1
ATOM 644 N N . PHE A 1 79 ? 7.028 1.213 -13.367 1.00 85.31 79 PHE A N 1
ATOM 645 C CA . PHE A 1 79 ? 8.354 0.710 -13.688 1.00 85.31 79 PHE A CA 1
ATOM 646 C C . PHE A 1 79 ? 9.417 1.341 -12.797 1.00 85.31 79 PHE A C 1
ATOM 648 O O . PHE A 1 79 ? 9.174 2.291 -12.054 1.00 85.31 79 PHE A O 1
ATOM 655 N N . ARG A 1 80 ? 10.626 0.791 -12.872 1.00 85.69 80 ARG A N 1
ATOM 656 C CA . ARG A 1 80 ? 11.797 1.292 -12.163 1.00 85.69 80 ARG A CA 1
ATOM 657 C C . ARG A 1 80 ? 12.959 1.420 -13.132 1.00 85.69 80 ARG A C 1
ATOM 659 O O . ARG A 1 80 ? 13.194 0.531 -13.948 1.00 85.69 80 ARG A O 1
ATOM 666 N N . TYR A 1 81 ? 13.727 2.494 -12.996 1.00 80.75 81 TYR A N 1
ATOM 667 C CA . TYR A 1 81 ? 14.996 2.635 -13.698 1.00 80.75 81 TYR A CA 1
ATOM 668 C C . TYR A 1 81 ? 16.062 1.703 -13.111 1.00 80.75 81 TYR A C 1
ATOM 670 O O . TYR A 1 81 ? 16.402 1.787 -11.935 1.00 80.75 81 TYR A O 1
ATOM 678 N N . PHE A 1 82 ? 16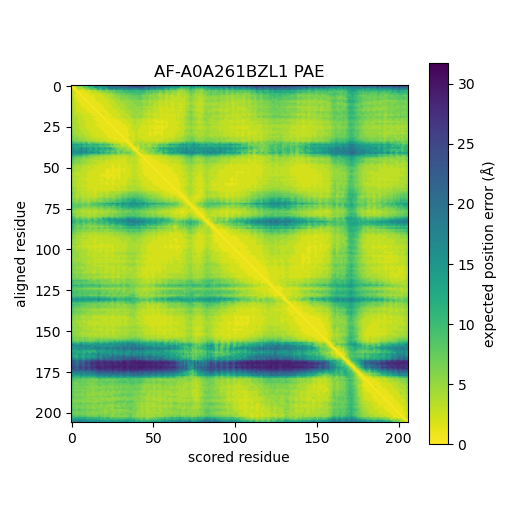.624 0.836 -13.954 1.00 75.31 82 PHE A N 1
ATOM 679 C CA . PHE A 1 82 ? 17.721 -0.066 -13.574 1.00 75.31 82 PHE A CA 1
ATOM 680 C C . PHE A 1 82 ? 19.106 0.533 -13.820 1.00 75.31 82 PHE A C 1
ATOM 682 O O . PHE A 1 82 ? 20.094 0.091 -13.236 1.00 75.31 82 PHE A O 1
ATOM 689 N N . LYS A 1 83 ? 19.196 1.538 -14.698 1.00 68.62 83 LYS A N 1
ATOM 690 C CA . LYS A 1 83 ? 20.463 2.179 -15.047 1.00 68.62 83 LYS A CA 1
ATOM 691 C C . LYS A 1 83 ? 21.024 2.872 -13.798 1.00 68.62 83 LYS A C 1
ATOM 693 O O . LYS A 1 83 ? 20.388 3.781 -13.276 1.00 68.62 83 LYS A O 1
ATOM 698 N N . HIS A 1 84 ? 22.191 2.421 -13.332 1.00 71.88 84 HIS A N 1
ATOM 699 C CA . HIS A 1 84 ? 22.827 2.843 -12.071 1.00 71.88 84 HIS A CA 1
ATOM 700 C C . HIS A 1 84 ? 22.082 2.439 -10.779 1.00 71.88 84 HIS A C 1
ATOM 702 O O . HIS 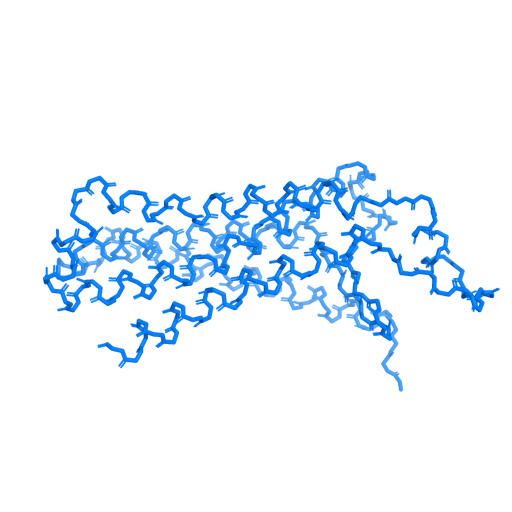A 1 84 ? 22.318 3.033 -9.731 1.00 71.88 84 HIS A O 1
ATOM 708 N N . SER A 1 85 ? 21.202 1.431 -10.824 1.00 77.94 85 SER A N 1
ATOM 709 C CA . SER A 1 85 ? 20.583 0.858 -9.621 1.00 77.94 85 SER A CA 1
ATOM 710 C C . SER A 1 85 ? 21.455 -0.244 -9.012 1.00 77.94 85 SER A C 1
ATOM 712 O O . SER A 1 85 ? 22.102 -1.000 -9.735 1.00 77.94 85 SER A O 1
ATOM 714 N N . TYR A 1 86 ? 21.413 -0.387 -7.685 1.00 80.38 86 TYR A N 1
ATOM 715 C CA . TYR A 1 86 ? 22.016 -1.520 -6.972 1.00 80.38 86 TYR A CA 1
ATOM 716 C C . TYR A 1 86 ? 21.300 -2.854 -7.245 1.00 80.38 86 TYR A C 1
ATOM 718 O O . TYR A 1 86 ? 21.860 -3.916 -6.985 1.00 80.38 86 TYR A O 1
ATOM 726 N N . PHE A 1 87 ? 20.063 -2.811 -7.753 1.00 85.56 87 PHE A N 1
ATOM 727 C CA . PHE A 1 87 ? 19.227 -3.991 -7.950 1.00 85.56 87 PHE A CA 1
ATOM 728 C C . PHE A 1 87 ? 19.205 -4.430 -9.412 1.00 85.56 87 PHE A C 1
ATOM 730 O O . PHE A 1 87 ? 18.927 -3.643 -10.319 1.00 85.56 87 PHE A O 1
ATOM 737 N N . GLY A 1 88 ? 19.430 -5.726 -9.634 1.00 85.56 88 GLY A N 1
ATOM 738 C CA . GLY A 1 88 ? 19.275 -6.340 -10.950 1.00 85.56 88 GLY A CA 1
ATOM 739 C C . GLY A 1 88 ? 17.811 -6.419 -11.397 1.00 85.56 88 GLY A C 1
ATOM 740 O O . GLY A 1 88 ? 16.883 -6.213 -10.614 1.00 85.56 88 GLY A O 1
ATOM 741 N N . ARG A 1 89 ? 17.588 -6.798 -12.659 1.00 82.50 89 ARG A N 1
ATOM 742 C CA . ARG A 1 89 ? 16.252 -6.839 -13.278 1.00 82.50 89 ARG A CA 1
ATOM 743 C C . ARG A 1 89 ? 15.224 -7.668 -12.503 1.00 82.50 89 ARG A C 1
ATOM 745 O O . ARG A 1 89 ? 14.152 -7.169 -12.177 1.00 82.50 89 ARG A O 1
ATOM 752 N N . ASN A 1 90 ? 15.563 -8.918 -12.183 1.00 85.38 90 ASN A N 1
ATOM 753 C CA . ASN A 1 90 ? 14.655 -9.818 -11.463 1.00 85.38 90 ASN A CA 1
ATOM 754 C C . ASN A 1 90 ? 14.353 -9.302 -10.050 1.00 85.38 90 ASN A C 1
ATOM 756 O O . ASN A 1 90 ? 13.208 -9.334 -9.611 1.00 85.38 90 ASN A O 1
ATOM 760 N N . GLN A 1 91 ? 15.366 -8.776 -9.357 1.00 88.44 91 GLN A N 1
ATOM 761 C CA . GLN A 1 91 ? 15.191 -8.195 -8.025 1.00 88.44 91 GLN A CA 1
ATOM 762 C C . GLN A 1 91 ? 14.290 -6.957 -8.077 1.00 88.44 91 GLN A C 1
ATOM 764 O O . GLN A 1 91 ? 13.383 -6.831 -7.262 1.00 88.44 91 GLN A O 1
ATOM 769 N N . GLY A 1 92 ? 14.474 -6.077 -9.066 1.00 88.94 92 GLY A N 1
ATOM 770 C CA . GLY A 1 92 ? 13.608 -4.913 -9.242 1.00 88.94 92 GLY A CA 1
ATOM 771 C C . GLY A 1 92 ? 12.171 -5.279 -9.608 1.00 88.94 92 GLY A C 1
ATOM 772 O O . GLY A 1 92 ? 11.258 -4.630 -9.111 1.00 88.94 92 GLY A O 1
ATOM 773 N N . PHE A 1 93 ? 11.947 -6.345 -10.382 1.00 88.06 93 PHE A N 1
ATOM 774 C CA . PHE A 1 93 ? 10.592 -6.857 -10.610 1.00 88.06 93 PHE A CA 1
ATOM 775 C C . PHE A 1 93 ? 9.926 -7.294 -9.299 1.00 88.06 93 PHE A C 1
ATOM 777 O O . PHE A 1 93 ? 8.804 -6.882 -9.019 1.00 88.06 93 PHE A O 1
ATOM 784 N N . HIS A 1 94 ? 10.623 -8.063 -8.456 1.00 90.69 94 HIS A N 1
ATOM 785 C CA . HIS A 1 94 ? 10.090 -8.456 -7.148 1.00 90.69 94 HIS A CA 1
ATOM 786 C C . HIS A 1 94 ? 9.858 -7.254 -6.221 1.00 90.69 94 HIS A C 1
ATOM 788 O O . HIS A 1 94 ? 8.865 -7.233 -5.502 1.00 90.69 94 HIS A O 1
ATOM 794 N N . LEU A 1 95 ? 10.719 -6.234 -6.267 1.00 92.50 95 LEU A N 1
ATOM 795 C CA . LEU A 1 95 ? 10.529 -4.982 -5.530 1.00 92.50 95 LEU A CA 1
ATOM 796 C C . LEU A 1 95 ? 9.262 -4.238 -5.982 1.00 92.50 95 LEU A C 1
ATOM 798 O O . LEU A 1 95 ? 8.452 -3.869 -5.136 1.00 92.50 95 LEU A O 1
ATOM 802 N N . ILE A 1 96 ? 9.041 -4.082 -7.292 1.00 91.75 96 ILE A N 1
ATOM 803 C CA . ILE A 1 96 ? 7.808 -3.481 -7.832 1.00 91.75 96 ILE A CA 1
ATOM 804 C C . ILE A 1 96 ? 6.588 -4.325 -7.451 1.00 91.75 96 ILE A C 1
ATOM 806 O O . ILE A 1 96 ? 5.577 -3.781 -7.024 1.00 91.75 96 ILE A O 1
ATOM 810 N N . MET A 1 97 ? 6.683 -5.652 -7.543 1.00 92.81 97 MET A N 1
ATOM 811 C CA . MET A 1 97 ? 5.604 -6.560 -7.151 1.00 92.81 97 MET A CA 1
ATOM 812 C C . MET A 1 97 ? 5.236 -6.402 -5.669 1.00 92.81 97 MET A C 1
ATOM 814 O O . MET A 1 97 ? 4.053 -6.325 -5.346 1.00 92.81 97 MET A O 1
ATOM 818 N N . MET A 1 98 ? 6.224 -6.312 -4.771 1.00 94.56 98 MET A N 1
ATOM 819 C CA . MET A 1 98 ? 5.994 -6.059 -3.343 1.00 94.56 98 MET A CA 1
ATOM 820 C C . MET A 1 98 ? 5.396 -4.672 -3.098 1.00 94.56 98 MET A C 1
ATOM 822 O O . MET A 1 98 ? 4.483 -4.539 -2.283 1.00 94.56 98 MET A O 1
ATOM 826 N N . TYR A 1 99 ? 5.876 -3.651 -3.812 1.00 95.06 99 TYR A N 1
ATOM 827 C CA . TYR A 1 99 ? 5.341 -2.292 -3.743 1.00 95.06 99 TYR A CA 1
ATOM 828 C C . TYR A 1 99 ? 3.867 -2.254 -4.147 1.00 95.06 99 TYR A C 1
ATOM 830 O O . TYR A 1 99 ? 3.018 -1.806 -3.377 1.00 95.06 99 TYR A O 1
ATOM 838 N N . CYS A 1 100 ? 3.544 -2.819 -5.311 1.00 93.50 100 CYS A N 1
ATOM 839 C CA . CYS A 1 100 ? 2.176 -2.936 -5.779 1.00 93.50 100 CYS A CA 1
ATOM 840 C C . CYS A 1 100 ? 1.333 -3.737 -4.784 1.00 93.50 100 CYS A C 1
ATOM 842 O O . CYS A 1 100 ? 0.293 -3.242 -4.369 1.00 93.50 100 CYS A O 1
ATOM 844 N N . GLY A 1 101 ? 1.779 -4.921 -4.344 1.00 95.19 101 GLY A N 1
ATOM 845 C CA . GLY A 1 101 ? 1.093 -5.729 -3.325 1.00 95.19 101 GLY A CA 1
ATOM 846 C C . GLY A 1 101 ? 0.735 -4.915 -2.079 1.00 95.19 101 GLY A C 1
ATOM 847 O O . GLY A 1 101 ? -0.409 -4.922 -1.625 1.00 95.19 101 GLY A O 1
ATOM 848 N N . SER A 1 102 ? 1.687 -4.121 -1.592 1.00 95.50 102 SER A N 1
ATOM 849 C CA . SER A 1 102 ? 1.494 -3.255 -0.430 1.00 95.50 102 SER A CA 1
ATOM 850 C C . SER A 1 102 ? 0.468 -2.147 -0.683 1.00 95.50 102 SER A C 1
ATOM 852 O O . SER A 1 102 ? -0.314 -1.850 0.210 1.00 95.50 102 SER A O 1
ATOM 854 N N . PHE A 1 103 ? 0.364 -1.608 -1.899 1.00 91.75 103 PHE A N 1
ATOM 855 C CA . PHE A 1 103 ? -0.728 -0.697 -2.266 1.00 91.75 103 PHE A CA 1
ATOM 856 C C . PHE A 1 103 ? -2.116 -1.359 -2.129 1.00 91.75 103 PHE A C 1
ATOM 858 O O . PHE A 1 103 ? -3.049 -0.750 -1.599 1.00 91.75 103 PHE A O 1
ATOM 865 N N . GLY A 1 104 ? -2.250 -2.631 -2.526 1.00 92.50 104 GLY A N 1
ATOM 866 C CA . GLY A 1 104 ? -3.471 -3.416 -2.294 1.00 92.50 104 GLY A CA 1
ATOM 867 C C . GLY A 1 104 ? -3.789 -3.586 -0.803 1.00 92.50 104 GLY A C 1
ATOM 868 O O . GLY A 1 104 ? -4.948 -3.460 -0.397 1.00 92.50 104 GLY A O 1
ATOM 869 N N . LEU A 1 105 ? -2.756 -3.799 0.021 1.00 95.38 105 LEU A N 1
ATOM 870 C CA . LEU A 1 105 ? -2.868 -3.821 1.482 1.00 95.38 105 LEU A CA 1
ATOM 871 C C . LEU A 1 105 ? -3.393 -2.482 2.014 1.00 95.38 105 LEU A C 1
ATOM 873 O O . LEU A 1 105 ? -4.376 -2.490 2.753 1.00 95.38 105 LEU A O 1
ATOM 877 N N . SER A 1 106 ? -2.810 -1.348 1.607 1.00 94.31 106 SER A N 1
ATOM 878 C CA . SER A 1 106 ? -3.211 -0.004 2.058 1.00 94.31 106 SER A CA 1
ATOM 879 C C . SER A 1 106 ? -4.696 0.270 1.818 1.00 94.31 106 SER A C 1
ATOM 881 O O . SER A 1 106 ? -5.399 0.769 2.697 1.00 94.31 106 SER A O 1
ATOM 883 N N . ILE A 1 107 ? -5.209 -0.100 0.641 1.00 92.56 107 ILE A N 1
ATOM 884 C CA . ILE A 1 107 ? -6.622 0.100 0.293 1.00 92.56 107 ILE A CA 1
ATOM 885 C C . ILE A 1 107 ? -7.544 -0.726 1.202 1.00 92.56 107 ILE A C 1
ATOM 887 O O . ILE A 1 107 ? -8.570 -0.230 1.672 1.00 92.56 107 ILE A O 1
ATOM 891 N N . ALA A 1 108 ? -7.197 -1.984 1.471 1.00 93.62 108 ALA A N 1
ATOM 892 C CA . ALA A 1 108 ? -7.959 -2.830 2.387 1.00 93.62 108 ALA A CA 1
ATOM 893 C C . ALA A 1 108 ? -7.848 -2.362 3.844 1.00 93.62 108 ALA A C 1
ATOM 895 O O . ALA A 1 108 ? -8.822 -2.431 4.594 1.00 93.62 108 ALA A O 1
ATOM 896 N N . LEU A 1 109 ? -6.682 -1.848 4.237 1.00 93.81 109 LEU A N 1
ATOM 897 C CA . LEU A 1 109 ? -6.413 -1.308 5.563 1.00 93.81 109 LEU A CA 1
ATOM 898 C C . LEU A 1 109 ? -7.344 -0.139 5.891 1.00 93.81 109 LEU A C 1
ATOM 900 O O . LEU A 1 109 ? -7.904 -0.104 6.987 1.00 93.81 109 LEU A O 1
ATOM 904 N N . PHE A 1 110 ? -7.583 0.765 4.933 1.00 90.12 110 PHE A N 1
ATOM 905 C CA . PHE A 1 110 ? -8.579 1.825 5.093 1.00 90.12 110 PHE A CA 1
ATOM 906 C C . PHE A 1 110 ? -9.987 1.260 5.294 1.00 90.12 110 PHE A C 1
ATOM 908 O O . PHE A 1 110 ? -10.680 1.674 6.220 1.00 90.12 110 PHE A O 1
ATOM 915 N N . GLY A 1 111 ? -10.400 0.269 4.500 1.00 91.50 111 GLY A N 1
ATOM 916 C CA . GLY A 1 111 ? -11.696 -0.391 4.688 1.00 91.50 111 GLY A CA 1
ATOM 917 C C . GLY A 1 111 ? -11.849 -0.987 6.093 1.00 91.50 111 GLY A C 1
ATOM 918 O O . GLY A 1 111 ? -12.837 -0.727 6.780 1.00 91.50 111 GLY A O 1
ATOM 919 N N . VAL A 1 112 ? -10.836 -1.722 6.557 1.00 92.31 112 VAL A N 1
ATOM 920 C CA . VAL A 1 112 ? -10.788 -2.302 7.909 1.00 92.31 112 VAL A CA 1
ATOM 921 C C . VAL A 1 112 ? -10.831 -1.223 8.989 1.00 92.31 112 VAL A C 1
ATOM 923 O O . VAL A 1 112 ? -11.526 -1.395 9.991 1.00 92.31 112 VAL A O 1
ATOM 926 N N . HIS A 1 113 ? -10.131 -0.105 8.793 1.00 91.62 113 HIS A N 1
ATOM 927 C CA . HIS A 1 113 ? -10.093 0.990 9.759 1.00 91.62 113 HIS A CA 1
ATOM 928 C C . HIS A 1 113 ? -11.480 1.586 10.008 1.00 91.62 113 HIS A C 1
ATOM 930 O O . HIS A 1 113 ? -11.892 1.725 11.163 1.00 91.62 113 HIS A O 1
ATOM 936 N N . PHE A 1 114 ? -12.240 1.837 8.942 1.00 90.38 114 PHE A N 1
ATOM 937 C CA . PHE A 1 114 ? -13.603 2.357 9.046 1.00 90.38 114 PHE A CA 1
ATOM 938 C C . PHE A 1 114 ? -14.597 1.325 9.591 1.00 90.38 114 PHE A C 1
ATOM 940 O O . PHE A 1 114 ? -15.386 1.661 10.474 1.00 90.38 114 PHE A O 1
ATOM 947 N N . ILE A 1 115 ? -14.518 0.058 9.163 1.00 91.25 115 ILE A N 1
ATOM 948 C CA . ILE A 1 115 ? -15.339 -1.032 9.731 1.00 91.25 115 ILE A CA 1
ATOM 949 C C . ILE A 1 115 ? -15.115 -1.140 11.242 1.00 91.25 115 ILE A C 1
ATOM 951 O O . ILE A 1 115 ? -16.062 -1.245 12.027 1.00 91.25 115 ILE A O 1
ATOM 955 N N . TYR A 1 116 ? -13.851 -1.092 11.663 1.00 88.88 116 TYR A N 1
ATOM 956 C CA . TYR A 1 116 ? -13.500 -1.136 13.071 1.00 88.88 116 TYR A CA 1
ATOM 957 C C . TYR A 1 116 ? -14.052 0.088 13.813 1.00 88.88 116 TYR A C 1
ATOM 959 O O . TYR A 1 116 ? -14.658 -0.067 14.876 1.00 88.88 116 TYR A O 1
ATOM 967 N N . ARG A 1 117 ? -13.883 1.300 13.266 1.00 88.25 117 ARG A N 1
ATOM 968 C CA . ARG A 1 117 ? -14.395 2.539 13.872 1.00 88.25 117 ARG A CA 1
ATOM 969 C C . ARG A 1 117 ? -15.905 2.469 14.088 1.00 88.25 117 ARG A C 1
ATOM 971 O O . ARG A 1 117 ? -16.363 2.768 15.188 1.00 88.25 117 ARG A O 1
ATOM 978 N N . TYR A 1 118 ? -16.650 1.997 13.093 1.00 88.50 118 TYR A N 1
ATOM 979 C CA . TYR A 1 118 ? -18.090 1.795 13.209 1.00 88.50 118 TYR A CA 1
ATOM 980 C C . TYR A 1 118 ? -18.443 0.803 14.328 1.00 88.50 118 TYR A C 1
ATOM 982 O O . TYR A 1 118 ? -19.307 1.070 15.159 1.00 88.50 118 TYR A O 1
ATOM 990 N N . SER A 1 119 ? -17.702 -0.301 14.448 1.00 86.44 119 SER A N 1
ATOM 991 C CA . SER A 1 119 ? -17.912 -1.278 15.527 1.00 86.44 119 SER A CA 1
ATOM 992 C C . SER A 1 119 ? -17.611 -0.755 16.938 1.00 86.44 119 SER A C 1
ATOM 994 O O . SER A 1 119 ? -18.098 -1.295 17.936 1.00 86.44 119 SER A O 1
ATOM 996 N N . ALA A 1 120 ? -16.780 0.279 17.064 1.00 83.94 120 ALA A N 1
ATOM 997 C CA . ALA A 1 120 ? -16.530 0.898 18.358 1.00 83.94 120 ALA A CA 1
ATOM 998 C C . ALA A 1 120 ? -17.776 1.653 18.850 1.00 83.94 120 ALA A C 1
ATOM 1000 O O . ALA A 1 120 ? -18.059 1.624 20.049 1.00 83.94 120 ALA A O 1
ATOM 1001 N N . VAL A 1 121 ? -18.533 2.250 17.922 1.00 86.00 121 VAL A N 1
ATOM 1002 C CA . VAL A 1 121 ? -19.770 2.999 18.182 1.00 86.00 121 VAL A CA 1
ATOM 1003 C C . VAL A 1 121 ? -20.970 2.059 18.321 1.00 86.00 121 VAL A C 1
ATOM 1005 O O . VAL A 1 121 ? -21.707 2.146 19.301 1.00 86.00 121 VAL A O 1
ATOM 1008 N N . ASP A 1 122 ? -21.143 1.114 17.394 1.00 88.00 122 ASP A N 1
ATOM 1009 C CA . ASP A 1 122 ? -22.250 0.156 17.415 1.00 88.00 122 ASP A CA 1
ATOM 1010 C C . ASP A 1 122 ? -21.846 -1.157 18.111 1.00 88.00 122 ASP A C 1
ATOM 1012 O O . ASP A 1 122 ? -21.249 -2.075 17.534 1.00 88.00 122 ASP A O 1
ATOM 1016 N N . GLY A 1 123 ? -22.219 -1.262 19.389 1.00 84.19 123 GLY A N 1
ATOM 1017 C CA . GLY A 1 123 ? -21.983 -2.455 20.200 1.00 84.19 123 GLY A CA 1
ATOM 1018 C C . GLY A 1 123 ? -22.727 -3.708 19.717 1.00 84.19 123 GLY A C 1
ATOM 1019 O O . GLY A 1 123 ? -22.222 -4.818 19.912 1.00 84.19 123 GLY A O 1
ATOM 1020 N N . VAL A 1 124 ? -23.887 -3.561 19.063 1.00 89.12 124 VAL A N 1
ATOM 1021 C CA . VAL A 1 124 ? -24.663 -4.686 18.512 1.00 89.12 124 VAL A CA 1
ATOM 1022 C C . VAL A 1 124 ? -23.960 -5.230 17.274 1.00 89.12 124 VAL A C 1
ATOM 1024 O O . VAL A 1 124 ? -23.747 -6.442 17.166 1.00 89.12 124 VAL A O 1
ATOM 1027 N N . PHE A 1 125 ? -23.522 -4.340 16.379 1.00 88.56 125 PHE A N 1
ATOM 1028 C CA . PHE A 1 125 ? -22.704 -4.698 15.223 1.00 88.56 125 PHE A CA 1
ATOM 1029 C C . PHE A 1 125 ? -21.418 -5.402 15.656 1.00 88.56 125 PHE A C 1
ATOM 1031 O O . PHE A 1 125 ? -21.109 -6.484 15.151 1.00 88.56 125 PHE A O 1
ATOM 1038 N N . ARG A 1 126 ? -20.702 -4.844 16.642 1.00 86.81 126 ARG A N 1
ATOM 1039 C CA . ARG A 1 126 ? -19.470 -5.439 17.173 1.00 86.81 126 ARG A CA 1
ATOM 1040 C C . ARG A 1 126 ? -19.695 -6.854 17.682 1.00 86.81 126 ARG A C 1
ATOM 1042 O O . ARG A 1 126 ? -18.973 -7.757 17.275 1.00 86.81 126 ARG A O 1
ATOM 1049 N N . LYS A 1 127 ? -20.716 -7.069 18.516 1.00 86.75 127 LYS A N 1
ATOM 1050 C CA . LYS A 1 127 ? -21.021 -8.397 19.065 1.00 86.75 127 LYS A CA 1
ATOM 1051 C C . LYS A 1 127 ? -21.419 -9.398 17.973 1.00 86.75 127 LYS A C 1
ATOM 1053 O O . LYS A 1 127 ? -21.082 -10.574 18.048 1.00 86.75 127 LYS A O 1
ATOM 1058 N N . LYS A 1 128 ? -22.121 -8.947 16.932 1.00 89.56 128 LYS A N 1
ATOM 1059 C CA . LYS A 1 128 ? -22.567 -9.817 15.835 1.00 89.56 128 LYS A CA 1
ATOM 1060 C C . LYS A 1 128 ? -21.426 -10.198 14.883 1.00 89.56 128 LYS A C 1
ATOM 1062 O O . LYS A 1 128 ? -21.270 -11.378 14.546 1.00 89.56 128 LYS A O 1
ATOM 1067 N N . TYR A 1 129 ? -20.628 -9.219 14.457 1.00 86.56 129 TYR A N 1
ATOM 1068 C CA . TYR A 1 129 ? -19.678 -9.375 13.351 1.00 86.56 129 TYR A CA 1
ATOM 1069 C C . TYR A 1 129 ? -18.210 -9.419 13.769 1.00 86.56 129 TYR A C 1
ATOM 1071 O O . TYR A 1 129 ? -17.435 -10.076 13.083 1.00 86.56 129 TYR A O 1
ATOM 1079 N N . LEU A 1 130 ? -17.822 -8.796 14.884 1.00 85.44 130 LEU A N 1
ATOM 1080 C CA . LEU A 1 130 ? -16.417 -8.644 15.289 1.00 85.44 130 LEU A CA 1
ATOM 1081 C C . LEU A 1 130 ? -16.101 -9.235 16.669 1.00 85.44 130 LEU A C 1
ATOM 1083 O O . LEU A 1 130 ? -15.075 -8.905 17.258 1.00 85.44 130 LEU A O 1
ATOM 1087 N N . ASP A 1 131 ? -16.956 -10.113 17.190 1.00 83.50 131 ASP A N 1
ATOM 1088 C CA . ASP A 1 131 ? -16.702 -10.752 18.478 1.00 83.50 131 ASP A CA 1
ATOM 1089 C C . ASP A 1 131 ? -15.639 -11.862 18.378 1.00 83.50 131 ASP A C 1
ATOM 1091 O O . ASP A 1 131 ? -15.583 -12.633 17.408 1.00 83.50 131 ASP A O 1
ATOM 1095 N N . GLY A 1 132 ? -14.778 -11.933 19.394 1.00 84.19 132 GLY A N 1
ATOM 1096 C CA . GLY A 1 132 ? -13.693 -12.908 19.506 1.00 84.19 132 GLY A CA 1
ATOM 1097 C C . GLY A 1 132 ? -12.797 -13.008 18.261 1.00 84.19 132 GLY A C 1
ATOM 1098 O O . GLY A 1 132 ? -12.205 -12.030 17.805 1.00 84.19 132 GLY A O 1
ATOM 1099 N N . ARG A 1 133 ? -12.686 -14.222 17.700 1.00 84.19 133 ARG A N 1
ATOM 1100 C CA . ARG A 1 133 ? -11.779 -14.552 16.577 1.00 84.19 133 ARG A CA 1
ATOM 1101 C C . ARG A 1 133 ? -12.114 -13.823 15.271 1.00 84.19 133 ARG A C 1
ATOM 1103 O O . ARG A 1 133 ? -11.242 -13.696 14.414 1.00 84.19 133 ARG A O 1
ATOM 1110 N N . LYS A 1 134 ? -13.346 -13.327 15.107 1.00 86.81 134 LYS A N 1
ATOM 1111 C CA . LYS A 1 134 ? -13.759 -12.593 13.897 1.00 86.81 134 LYS A CA 1
ATOM 1112 C C . LYS A 1 134 ? -13.009 -11.268 13.752 1.00 86.81 134 LYS A C 1
ATOM 1114 O O . LYS A 1 134 ? -12.710 -10.858 12.635 1.00 86.81 134 LYS A O 1
ATOM 1119 N N . MET A 1 135 ? -12.631 -10.650 14.873 1.00 85.12 135 MET A N 1
ATOM 1120 C CA . MET A 1 135 ? -11.781 -9.461 14.879 1.00 85.12 135 MET A CA 1
ATOM 1121 C C . MET A 1 135 ? -10.411 -9.751 14.250 1.00 85.12 135 MET A C 1
ATOM 1123 O O . MET A 1 135 ? -9.925 -8.980 13.430 1.00 85.12 135 MET A O 1
ATOM 1127 N N . THR A 1 136 ? -9.802 -10.895 14.572 1.00 85.38 136 THR A N 1
ATOM 1128 C CA . THR A 1 136 ? -8.527 -11.308 13.968 1.00 85.38 136 THR A CA 1
ATOM 1129 C C . THR A 1 136 ? -8.664 -11.532 12.464 1.00 85.38 136 THR A C 1
ATOM 1131 O O . THR A 1 136 ? -7.788 -11.122 11.711 1.00 85.38 136 THR A O 1
ATOM 1134 N N . VAL A 1 137 ? -9.776 -12.119 12.008 1.00 89.69 137 VAL A N 1
ATOM 1135 C CA . VAL A 1 137 ? -10.049 -12.300 10.571 1.00 89.69 137 VAL A CA 1
ATOM 1136 C C . VAL A 1 137 ? -10.118 -10.956 9.845 1.00 89.69 137 VAL A C 1
ATOM 1138 O O . VAL A 1 137 ? -9.552 -10.829 8.762 1.00 89.69 137 VAL A O 1
ATOM 1141 N N . LEU A 1 138 ? -10.737 -9.937 10.452 1.00 90.38 138 LEU A N 1
ATOM 1142 C CA . LEU A 1 138 ? -10.777 -8.587 9.885 1.00 90.38 138 LEU A CA 1
ATOM 1143 C C . LEU A 1 138 ? -9.359 -8.020 9.680 1.00 90.38 138 LEU A C 1
ATOM 1145 O O . LEU A 1 138 ? -9.066 -7.484 8.616 1.00 90.38 138 LEU A O 1
ATOM 1149 N N . PHE A 1 139 ? -8.459 -8.200 10.650 1.00 89.38 139 PHE A N 1
ATOM 1150 C CA . PHE A 1 139 ? -7.060 -7.761 10.538 1.00 89.38 139 PHE A CA 1
ATOM 1151 C C . PHE A 1 139 ? -6.218 -8.574 9.545 1.00 89.38 139 PHE A C 1
ATOM 1153 O O . PHE A 1 139 ? -5.178 -8.095 9.102 1.00 89.38 139 PHE A O 1
ATOM 1160 N N . LEU A 1 140 ? -6.648 -9.781 9.173 1.00 91.94 140 LEU A N 1
ATOM 1161 C CA . LEU A 1 140 ? -5.977 -10.591 8.152 1.00 91.94 140 LEU A CA 1
ATOM 1162 C C . LEU A 1 140 ? -6.398 -10.215 6.725 1.00 91.94 140 LEU A C 1
ATOM 1164 O O . LEU A 1 140 ? -5.639 -10.472 5.790 1.00 91.94 140 LEU A O 1
ATOM 1168 N N . MET A 1 141 ? -7.559 -9.576 6.534 1.00 92.06 141 MET A N 1
ATOM 1169 C CA . MET A 1 141 ? -8.041 -9.182 5.202 1.00 92.06 141 MET A CA 1
ATOM 1170 C C . MET A 1 141 ? -7.040 -8.323 4.407 1.00 92.06 141 MET A C 1
ATOM 1172 O O . MET A 1 141 ? -6.834 -8.631 3.232 1.00 92.06 141 MET A O 1
ATOM 1176 N N . PRO A 1 142 ? -6.356 -7.313 4.987 1.00 94.25 142 PRO A N 1
ATOM 1177 C CA . PRO A 1 142 ? -5.374 -6.530 4.240 1.00 94.25 142 PRO A CA 1
ATOM 1178 C C . PRO A 1 142 ? -4.193 -7.367 3.740 1.00 94.25 142 PRO A C 1
ATOM 1180 O O . PRO A 1 142 ? -3.723 -7.173 2.621 1.00 94.25 142 PRO A O 1
ATOM 1183 N N . VAL A 1 143 ? -3.751 -8.359 4.520 1.00 94.62 143 VAL A N 1
ATOM 1184 C CA . VAL A 1 143 ? -2.684 -9.283 4.104 1.00 94.62 143 VAL A CA 1
ATOM 1185 C C . VAL A 1 143 ? -3.144 -10.151 2.930 1.00 94.62 143 VAL A C 1
ATOM 1187 O O . VAL A 1 143 ? -2.385 -10.356 1.987 1.00 94.62 143 VAL A O 1
ATOM 1190 N N . VAL A 1 144 ? -4.402 -10.604 2.934 1.00 94.00 144 VAL A N 1
ATOM 1191 C CA . VAL A 1 144 ? -4.983 -11.338 1.797 1.00 94.00 144 VAL A CA 1
ATOM 1192 C C . VAL A 1 144 ? -5.014 -10.466 0.541 1.00 94.00 144 VAL A C 1
ATOM 1194 O O . VAL A 1 144 ? -4.634 -10.939 -0.526 1.00 94.00 144 VAL A O 1
ATOM 1197 N N . TYR A 1 145 ? -5.391 -9.190 0.661 1.00 93.38 145 TYR A N 1
ATOM 1198 C CA . TYR A 1 145 ? -5.362 -8.240 -0.458 1.00 93.38 145 TYR A CA 1
ATOM 1199 C C . TYR A 1 145 ? -3.940 -8.020 -0.984 1.00 93.38 145 TYR A C 1
ATOM 1201 O O . TYR A 1 145 ? -3.746 -7.968 -2.197 1.00 93.38 145 TYR A O 1
ATOM 1209 N N . CYS A 1 146 ? -2.948 -7.960 -0.092 1.00 95.12 146 CYS A N 1
ATOM 1210 C CA . CYS A 1 146 ? -1.538 -7.868 -0.464 1.00 95.12 146 CYS A CA 1
ATOM 1211 C C . CYS A 1 146 ? -1.099 -9.050 -1.331 1.00 95.12 146 CYS A C 1
ATOM 1213 O O . CYS A 1 146 ? -0.571 -8.864 -2.427 1.00 95.12 146 CYS A O 1
ATOM 1215 N N . VAL A 1 147 ? -1.366 -10.271 -0.859 1.00 95.44 147 VAL A N 1
ATOM 1216 C CA . VAL A 1 147 ? -1.001 -11.505 -1.566 1.00 95.44 147 VAL A CA 1
ATOM 1217 C C . VAL A 1 147 ? -1.758 -11.616 -2.886 1.00 95.44 147 VAL A C 1
ATOM 1219 O O . VAL A 1 147 ? -1.146 -11.891 -3.915 1.00 95.44 147 VAL A O 1
ATOM 1222 N N . TRP A 1 148 ? -3.069 -11.365 -2.879 1.00 94.19 148 TRP A N 1
ATOM 1223 C CA . TRP A 1 148 ? -3.899 -11.401 -4.082 1.00 94.19 148 TRP A CA 1
ATOM 1224 C C . TRP A 1 148 ? -3.374 -10.446 -5.148 1.00 94.19 148 TRP A C 1
ATOM 1226 O O . TRP A 1 148 ? -3.157 -10.839 -6.292 1.00 94.19 148 TRP A O 1
ATOM 1236 N N . TRP A 1 149 ? -3.106 -9.201 -4.767 1.00 93.56 149 TRP A N 1
ATOM 1237 C CA . TRP A 1 149 ? -2.655 -8.197 -5.712 1.00 93.56 149 TRP A CA 1
ATOM 1238 C C . TRP A 1 149 ? -1.216 -8.438 -6.189 1.00 93.56 149 TRP A C 1
ATOM 1240 O O . TRP A 1 149 ? -0.938 -8.293 -7.377 1.00 93.56 149 TRP A O 1
ATOM 1250 N N . ALA A 1 150 ? -0.320 -8.917 -5.321 1.00 94.12 150 ALA A N 1
ATOM 1251 C CA . ALA A 1 150 ? 1.014 -9.354 -5.734 1.00 94.12 150 ALA A CA 1
ATOM 1252 C C . ALA A 1 150 ? 0.949 -10.503 -6.759 1.00 94.12 150 ALA A C 1
ATOM 1254 O O . ALA A 1 150 ? 1.674 -10.481 -7.754 1.00 94.12 150 ALA A O 1
ATOM 1255 N N . MET A 1 151 ? 0.043 -11.469 -6.565 1.00 92.81 151 MET A N 1
ATOM 1256 C CA . MET A 1 151 ? -0.199 -12.554 -7.523 1.00 92.81 151 MET A CA 1
ATOM 1257 C C . MET A 1 151 ? -0.733 -12.029 -8.859 1.00 92.81 151 MET A C 1
ATOM 1259 O O . MET A 1 151 ? -0.254 -12.439 -9.913 1.00 92.81 151 MET A O 1
ATOM 1263 N N . VAL A 1 152 ? -1.679 -11.087 -8.839 1.00 92.12 152 VAL A N 1
ATOM 1264 C CA . VAL A 1 152 ? -2.198 -10.448 -10.061 1.00 92.12 152 VAL A CA 1
ATOM 1265 C C . VAL A 1 152 ? -1.073 -9.749 -10.820 1.00 92.12 152 VAL A C 1
ATOM 1267 O O . VAL A 1 152 ? -0.940 -9.957 -12.023 1.00 92.12 152 VAL A O 1
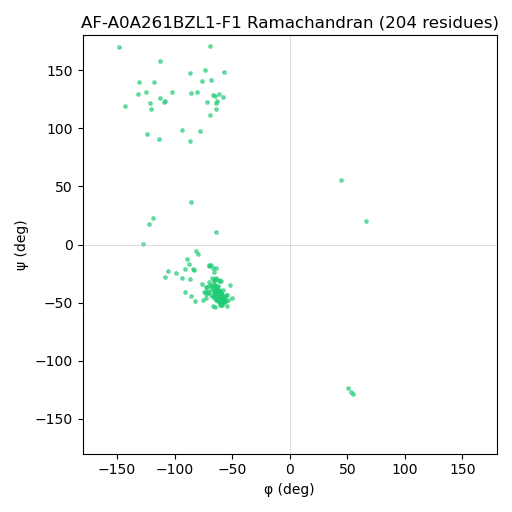ATOM 1270 N N . VAL A 1 153 ? -0.215 -8.991 -10.133 1.00 90.69 153 VAL A N 1
ATOM 1271 C CA . VAL A 1 153 ? 0.964 -8.351 -10.740 1.00 90.69 153 VAL A CA 1
ATOM 1272 C C . VAL A 1 153 ? 1.910 -9.384 -11.343 1.00 90.69 153 VAL A C 1
ATOM 1274 O O . VAL A 1 153 ? 2.362 -9.222 -12.477 1.00 90.69 153 VAL A O 1
ATOM 1277 N N . MET A 1 154 ? 2.160 -10.479 -10.630 1.00 89.94 154 MET A N 1
ATOM 1278 C CA . MET A 1 154 ? 3.054 -11.537 -11.088 1.00 89.94 154 MET A CA 1
ATOM 1279 C C . MET A 1 154 ? 2.564 -12.231 -12.366 1.00 89.94 154 MET A C 1
ATOM 1281 O O . MET A 1 154 ? 3.383 -12.550 -13.229 1.00 89.94 154 MET A O 1
ATOM 1285 N N . VAL A 1 155 ? 1.256 -12.477 -12.491 1.00 88.62 155 VAL A N 1
ATOM 1286 C CA . VAL A 1 155 ? 0.685 -13.235 -13.618 1.00 88.62 155 VAL A CA 1
ATOM 1287 C C . VAL A 1 155 ? 0.277 -12.320 -14.777 1.00 88.62 155 VAL A C 1
ATOM 1289 O O . VAL A 1 155 ? 0.512 -12.666 -15.931 1.00 88.62 155 VAL A O 1
ATOM 1292 N N . MET A 1 156 ? -0.316 -11.157 -14.496 1.00 85.25 156 MET A N 1
ATOM 1293 C CA . MET A 1 156 ? -0.940 -10.287 -15.506 1.00 85.25 156 MET A CA 1
ATOM 1294 C C . MET A 1 156 ? -0.054 -9.119 -15.957 1.00 85.25 156 MET A C 1
ATOM 1296 O O . MET A 1 156 ? -0.235 -8.619 -17.062 1.00 85.25 156 MET A O 1
ATOM 1300 N N . PHE A 1 157 ? 0.902 -8.685 -15.128 1.00 81.56 157 PHE A N 1
ATOM 1301 C CA . PHE A 1 157 ? 1.730 -7.494 -15.375 1.00 81.56 157 PHE A CA 1
ATOM 1302 C C . PHE A 1 157 ? 3.227 -7.813 -15.478 1.00 81.56 157 PHE A C 1
ATOM 1304 O O . PHE A 1 157 ? 4.086 -6.953 -15.272 1.00 81.56 157 PHE A O 1
ATOM 1311 N N . ARG A 1 158 ? 3.571 -9.064 -15.800 1.00 79.50 158 ARG A N 1
ATOM 1312 C CA . ARG A 1 158 ? 4.966 -9.455 -15.995 1.00 79.50 158 ARG A CA 1
ATOM 1313 C C . ARG A 1 158 ? 5.556 -8.735 -17.210 1.00 79.50 158 ARG A C 1
ATOM 1315 O O . ARG A 1 158 ? 5.007 -8.802 -18.308 1.00 79.50 158 ARG A O 1
ATOM 1322 N N . SER A 1 159 ? 6.705 -8.087 -17.020 1.00 69.69 159 SER A N 1
ATOM 1323 C CA . SER A 1 159 ? 7.417 -7.408 -18.106 1.00 69.69 159 SER A CA 1
ATOM 1324 C C . SER A 1 159 ? 7.833 -8.404 -19.192 1.00 69.69 159 SER A C 1
ATOM 1326 O O . SER A 1 159 ? 8.480 -9.412 -18.890 1.00 69.69 159 SER A O 1
ATOM 1328 N N . THR A 1 160 ? 7.513 -8.093 -20.445 1.00 69.56 160 THR A N 1
ATOM 1329 C CA . THR A 1 160 ? 7.911 -8.855 -21.639 1.00 69.56 160 THR A CA 1
ATOM 1330 C C . THR A 1 160 ? 8.891 -8.022 -22.473 1.00 69.56 160 THR A C 1
ATOM 1332 O O . THR A 1 160 ? 8.907 -6.797 -22.369 1.00 69.56 160 THR A O 1
ATOM 1335 N N . ARG A 1 161 ? 9.701 -8.658 -23.333 1.00 62.38 161 ARG A N 1
ATOM 1336 C CA . ARG A 1 161 ? 10.614 -7.935 -24.245 1.00 62.38 161 ARG A CA 1
ATOM 1337 C C . ARG A 1 161 ? 9.899 -6.854 -25.066 1.00 62.38 161 ARG A C 1
ATOM 1339 O O . ARG A 1 161 ? 10.462 -5.793 -25.285 1.00 62.38 161 ARG A O 1
ATOM 1346 N N . GLU A 1 162 ? 8.652 -7.098 -25.456 1.00 62.97 162 GLU A N 1
ATOM 1347 C CA . GLU A 1 162 ? 7.807 -6.153 -26.199 1.00 62.97 162 GLU A CA 1
ATOM 1348 C C . GLU A 1 162 ? 7.506 -4.874 -25.405 1.00 62.9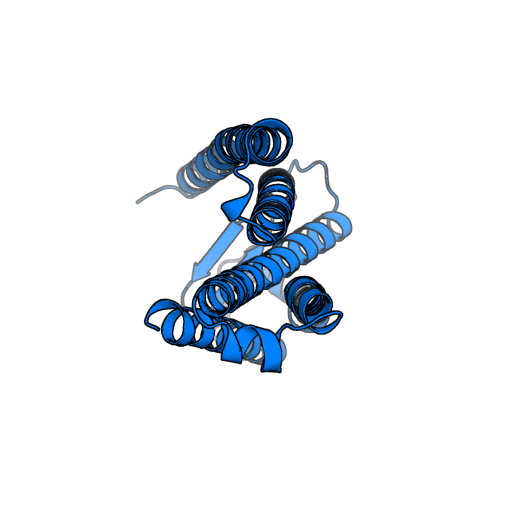7 162 GLU A C 1
ATOM 1350 O O . GLU A 1 162 ? 7.611 -3.777 -25.944 1.00 62.97 162 GLU A O 1
ATOM 1355 N N . THR A 1 163 ? 7.209 -4.991 -24.104 1.00 66.94 163 THR A N 1
ATOM 1356 C CA . THR A 1 163 ? 6.996 -3.819 -23.238 1.00 66.94 163 THR A CA 1
ATOM 1357 C C . THR A 1 163 ? 8.274 -3.013 -23.025 1.00 66.94 163 THR A C 1
ATOM 1359 O O . THR A 1 163 ? 8.197 -1.803 -22.850 1.00 66.94 163 THR A O 1
ATOM 1362 N N . ASP A 1 164 ? 9.445 -3.653 -23.073 1.00 68.62 164 ASP A N 1
ATOM 1363 C CA . ASP A 1 164 ? 10.724 -2.946 -22.963 1.00 68.62 164 ASP A CA 1
ATOM 1364 C C . ASP A 1 164 ? 11.063 -2.179 -24.242 1.00 68.62 164 ASP A C 1
ATOM 1366 O O . ASP A 1 164 ? 11.528 -1.046 -24.163 1.00 68.62 164 ASP A O 1
ATOM 1370 N N . VAL A 1 165 ? 10.806 -2.786 -25.407 1.00 63.94 165 VAL A N 1
ATOM 1371 C CA . VAL A 1 165 ? 11.009 -2.151 -26.718 1.00 63.94 165 VAL A CA 1
ATOM 1372 C C . VAL A 1 165 ? 10.072 -0.953 -26.880 1.00 63.94 165 VAL A C 1
ATOM 1374 O O . VAL A 1 165 ? 10.509 0.114 -27.299 1.00 63.94 165 VAL A O 1
ATOM 1377 N N . LEU A 1 166 ? 8.814 -1.087 -26.441 1.00 65.75 166 LEU A N 1
ATOM 1378 C CA . LEU A 1 166 ? 7.856 0.022 -26.388 1.00 65.75 166 LEU A CA 1
ATOM 1379 C C . LEU A 1 166 ? 8.334 1.179 -25.490 1.00 65.75 166 LEU A C 1
ATOM 1381 O O . LEU A 1 166 ? 7.989 2.329 -25.736 1.00 65.75 166 LEU A O 1
ATOM 1385 N N . MET A 1 167 ? 9.105 0.890 -24.437 1.00 64.12 167 MET A N 1
ATOM 1386 C CA . MET A 1 167 ? 9.688 1.918 -23.567 1.00 64.12 167 MET A CA 1
ATOM 1387 C C . MET A 1 167 ? 10.987 2.522 -24.116 1.00 64.12 167 MET A C 1
ATOM 1389 O O . MET A 1 167 ? 11.359 3.613 -23.681 1.00 64.12 167 MET A O 1
ATOM 1393 N N . SER A 1 168 ? 11.702 1.826 -25.008 1.00 63.59 168 SER A N 1
ATOM 1394 C CA . SER A 1 168 ? 12.984 2.285 -25.557 1.00 63.59 168 SER A CA 1
ATOM 1395 C C . SER A 1 168 ? 12.866 3.045 -26.878 1.00 63.59 168 SER A C 1
ATOM 1397 O O . SER A 1 168 ? 13.700 3.914 -27.116 1.00 63.59 168 SER A O 1
ATOM 1399 N N . ASP A 1 169 ? 11.849 2.762 -27.697 1.00 52.84 169 ASP A N 1
ATOM 1400 C CA . ASP A 1 169 ? 11.636 3.392 -29.005 1.00 52.84 169 ASP A CA 1
ATOM 1401 C C . ASP A 1 169 ? 10.307 4.167 -29.063 1.00 52.84 169 ASP A C 1
ATOM 1403 O O . ASP A 1 169 ? 9.273 3.708 -28.579 1.00 52.84 169 ASP A O 1
ATOM 1407 N N . THR A 1 170 ? 10.308 5.344 -29.701 1.00 55.88 170 THR A N 1
ATOM 1408 C CA . THR A 1 170 ? 9.070 6.029 -30.119 1.00 55.88 170 THR A CA 1
ATOM 1409 C C . THR A 1 170 ? 8.281 5.100 -31.049 1.00 55.88 170 THR A C 1
ATOM 1411 O O . THR A 1 170 ? 8.856 4.622 -32.031 1.00 55.88 170 THR A O 1
ATOM 1414 N N . PRO A 1 171 ? 6.992 4.821 -30.786 1.00 51.59 171 PRO A N 1
ATOM 1415 C CA . PRO A 1 171 ? 6.277 3.775 -31.501 1.00 51.59 171 PRO A CA 1
ATOM 1416 C C . PRO A 1 171 ? 6.037 4.177 -32.960 1.00 51.59 171 PRO A C 1
ATOM 1418 O O . PRO A 1 171 ? 5.213 5.037 -33.246 1.00 51.59 171 PRO A O 1
ATOM 1421 N N . ASN A 1 172 ? 6.709 3.491 -33.883 1.00 50.06 172 ASN A N 1
ATOM 1422 C CA . ASN A 1 172 ? 6.298 3.369 -35.287 1.00 50.06 172 ASN A CA 1
ATOM 1423 C C . ASN A 1 172 ? 5.300 2.205 -35.467 1.00 50.06 172 ASN A C 1
ATOM 1425 O O . ASN A 1 172 ? 5.347 1.477 -36.457 1.00 50.06 172 ASN A O 1
ATOM 1429 N N . SER A 1 173 ? 4.413 1.979 -34.497 1.00 52.72 173 SER A N 1
ATOM 1430 C CA . SER A 1 173 ? 3.403 0.923 -34.565 1.00 52.72 173 SER A CA 1
ATOM 1431 C C . SER A 1 173 ? 2.001 1.498 -34.383 1.00 52.72 173 SER A C 1
ATOM 1433 O O . SER A 1 173 ? 1.488 1.598 -33.273 1.00 52.72 173 SER A O 1
ATOM 1435 N N . ASP A 1 174 ? 1.336 1.773 -35.507 1.00 52.78 174 ASP A N 1
ATOM 1436 C CA . ASP A 1 174 ? -0.101 2.090 -35.608 1.00 52.78 174 ASP A CA 1
ATOM 1437 C C . ASP A 1 174 ? -1.029 0.923 -35.182 1.00 52.78 174 ASP A C 1
ATOM 1439 O O . ASP A 1 174 ? -2.241 0.957 -35.390 1.00 52.78 174 ASP A O 1
ATOM 1443 N N . GLN A 1 175 ? -0.488 -0.133 -34.567 1.00 50.47 175 GLN A N 1
ATOM 1444 C CA . GLN A 1 175 ? -1.245 -1.259 -34.024 1.00 50.47 175 GLN A CA 1
ATOM 1445 C C . GLN A 1 175 ? -1.127 -1.299 -32.501 1.00 50.47 175 GLN A C 1
ATOM 1447 O O . GLN A 1 175 ? -0.250 -1.943 -31.928 1.00 50.47 175 GLN A O 1
ATOM 1452 N N . LEU A 1 176 ? -2.066 -0.628 -31.835 1.00 61.16 176 LEU A N 1
ATOM 1453 C CA . LEU A 1 176 ? -2.295 -0.769 -30.403 1.00 61.16 176 LEU A CA 1
ATOM 1454 C C . LEU A 1 176 ? -3.256 -1.946 -30.167 1.00 61.16 176 LEU A C 1
ATOM 1456 O O . LEU A 1 176 ? -4.474 -1.776 -30.155 1.00 61.16 176 LEU A O 1
ATOM 1460 N N . SER A 1 177 ? -2.730 -3.163 -30.016 1.00 63.31 177 SER A N 1
ATOM 1461 C CA . SER A 1 177 ? -3.558 -4.320 -29.652 1.00 63.31 177 SER A CA 1
ATOM 1462 C C . SER A 1 177 ? -3.816 -4.342 -28.137 1.00 63.31 177 SER A C 1
ATOM 1464 O O . SER A 1 177 ? -2.857 -4.234 -27.367 1.00 63.31 177 SER A O 1
ATOM 1466 N N . PRO A 1 178 ? -5.067 -4.514 -27.673 1.00 67.50 178 PRO A N 1
ATOM 1467 C CA . PRO A 1 178 ? -5.366 -4.578 -26.247 1.00 67.50 178 PRO A CA 1
ATOM 1468 C C . PRO A 1 178 ? -4.691 -5.793 -25.599 1.00 67.50 178 PRO A C 1
ATOM 1470 O O . PRO A 1 178 ? -4.915 -6.938 -25.992 1.00 67.50 178 PRO A O 1
ATOM 1473 N N . ASN A 1 179 ? -3.881 -5.547 -24.568 1.00 77.25 179 ASN A N 1
ATOM 1474 C CA . ASN A 1 179 ? -3.335 -6.605 -23.725 1.00 77.25 179 ASN A CA 1
ATOM 1475 C C . ASN A 1 179 ? -4.423 -7.061 -22.739 1.00 77.25 179 ASN A C 1
ATOM 1477 O O . ASN A 1 179 ? -4.662 -6.420 -21.714 1.00 77.25 179 ASN A O 1
ATOM 1481 N N . TRP A 1 180 ? -5.105 -8.157 -23.076 1.00 80.31 180 TRP A N 1
ATOM 1482 C CA . TRP A 1 180 ? -6.207 -8.702 -22.279 1.00 80.31 180 TRP A CA 1
ATOM 1483 C C . TRP A 1 180 ? -5.826 -9.033 -20.824 1.00 80.31 180 TRP A C 1
ATOM 1485 O O . TRP A 1 180 ? -6.577 -8.631 -19.933 1.00 80.31 180 TRP A O 1
ATOM 1495 N N . PRO A 1 181 ? -4.679 -9.684 -20.532 1.00 83.81 181 PRO A N 1
ATOM 1496 C CA . PRO A 1 181 ? -4.200 -9.846 -19.157 1.00 83.81 181 PRO A CA 1
ATOM 1497 C C . PRO A 1 181 ? -4.091 -8.528 -18.381 1.00 83.81 181 PRO A C 1
ATOM 1499 O O . PRO A 1 181 ? -4.616 -8.420 -17.272 1.00 83.81 181 PRO A O 1
ATOM 1502 N N . ALA A 1 182 ? -3.476 -7.500 -18.973 1.00 80.62 182 ALA A N 1
ATOM 1503 C CA . ALA A 1 182 ? -3.334 -6.196 -18.329 1.00 80.62 182 ALA A CA 1
ATOM 1504 C C . ALA A 1 182 ? -4.698 -5.525 -18.093 1.00 80.62 182 ALA A C 1
ATOM 1506 O O . ALA A 1 182 ? -4.927 -4.952 -17.029 1.00 80.62 182 ALA A O 1
ATOM 1507 N N . PHE A 1 183 ? -5.631 -5.644 -19.045 1.00 83.31 183 PHE A N 1
ATOM 1508 C CA . PHE A 1 183 ? -6.996 -5.137 -18.893 1.00 83.31 183 PHE A CA 1
ATOM 1509 C C . PHE A 1 183 ? -7.732 -5.813 -17.728 1.00 83.31 183 PHE A C 1
ATOM 1511 O O . PHE A 1 183 ? -8.291 -5.122 -16.879 1.00 83.31 183 PHE A O 1
ATOM 1518 N N . LEU A 1 184 ? -7.674 -7.146 -17.631 1.00 87.88 184 LEU A N 1
ATOM 1519 C CA . LEU A 1 184 ? -8.264 -7.898 -16.516 1.00 87.88 184 LEU A CA 1
ATOM 1520 C C . LEU A 1 184 ? -7.629 -7.518 -15.172 1.00 87.88 184 LEU A C 1
ATOM 1522 O O . LEU A 1 184 ? -8.336 -7.334 -14.179 1.00 87.88 184 LEU A O 1
ATOM 1526 N N . GLY A 1 185 ? -6.305 -7.347 -15.145 1.00 87.56 185 GLY A N 1
ATOM 1527 C CA . GLY A 1 185 ? -5.583 -6.855 -13.975 1.00 87.56 185 GLY A CA 1
ATOM 1528 C C . GLY A 1 185 ? -6.057 -5.465 -13.538 1.00 87.56 185 GLY A C 1
ATOM 1529 O O . GLY A 1 185 ? -6.323 -5.247 -12.356 1.00 87.56 185 GLY A O 1
ATOM 1530 N N . MET A 1 186 ? -6.248 -4.546 -14.489 1.00 86.19 186 MET A N 1
ATOM 1531 C CA . MET A 1 186 ? -6.789 -3.208 -14.230 1.00 86.19 186 MET A CA 1
ATOM 1532 C C . MET A 1 186 ? -8.246 -3.258 -13.748 1.00 86.19 186 MET A C 1
ATOM 1534 O O . MET A 1 186 ? -8.596 -2.561 -12.800 1.00 86.19 186 MET A O 1
ATOM 1538 N N . SER A 1 187 ? -9.106 -4.096 -14.337 1.00 89.00 187 SER A N 1
ATOM 1539 C CA . SER A 1 187 ? -10.491 -4.269 -13.867 1.00 89.00 187 SER A CA 1
ATOM 1540 C C . SER A 1 187 ? -10.552 -4.773 -12.419 1.00 89.00 187 SER A C 1
ATOM 1542 O O . SER A 1 187 ? -11.361 -4.285 -11.631 1.00 89.00 187 SER A O 1
ATOM 1544 N N . ASN A 1 188 ? -9.670 -5.704 -12.043 1.00 90.12 188 ASN A N 1
ATOM 1545 C CA . ASN A 1 188 ? -9.552 -6.201 -10.669 1.00 90.12 188 ASN A CA 1
ATOM 1546 C C . ASN A 1 188 ? -9.127 -5.088 -9.692 1.00 90.12 188 ASN A C 1
ATOM 1548 O O . ASN A 1 188 ? -9.732 -4.938 -8.631 1.00 90.12 188 ASN A O 1
ATOM 1552 N N . MET A 1 189 ? -8.161 -4.246 -10.080 1.00 89.38 189 MET A N 1
ATOM 1553 C CA . MET A 1 189 ? -7.762 -3.069 -9.295 1.00 89.38 189 MET A CA 1
ATOM 1554 C C . MET A 1 189 ? -8.951 -2.150 -9.009 1.00 89.38 189 MET A C 1
ATOM 1556 O O . MET A 1 189 ? -9.174 -1.757 -7.864 1.00 89.38 189 MET A O 1
ATOM 1560 N N . TRP A 1 190 ? -9.735 -1.830 -10.042 1.00 90.56 190 TRP A N 1
ATOM 1561 C CA . TRP A 1 190 ? -10.922 -0.991 -9.899 1.00 90.56 190 TRP A CA 1
ATOM 1562 C C . TRP A 1 190 ? -11.952 -1.615 -8.966 1.00 90.56 190 TRP A C 1
ATOM 1564 O O . TRP A 1 190 ? -12.459 -0.925 -8.087 1.00 90.56 190 TRP A O 1
ATOM 1574 N N . PHE A 1 191 ? -12.206 -2.918 -9.091 1.00 90.56 191 PHE A N 1
ATOM 1575 C CA . PHE A 1 191 ? -13.111 -3.627 -8.192 1.00 90.56 191 PHE A CA 1
ATOM 1576 C C . PHE A 1 191 ? -12.663 -3.530 -6.726 1.00 90.56 191 PHE A C 1
ATOM 1578 O O . PHE A 1 191 ? -13.468 -3.155 -5.873 1.00 90.56 191 PHE A O 1
ATOM 1585 N N . MET A 1 192 ? -11.381 -3.785 -6.439 1.00 89.50 192 MET A N 1
ATOM 1586 C CA . MET A 1 192 ? -10.815 -3.667 -5.088 1.00 89.50 192 MET A CA 1
ATOM 1587 C C . MET A 1 192 ? -10.955 -2.247 -4.523 1.00 89.50 192 MET A C 1
ATOM 1589 O O . MET A 1 192 ? -11.359 -2.067 -3.370 1.00 89.50 192 MET A O 1
ATOM 1593 N N . ILE A 1 193 ? -10.642 -1.229 -5.332 1.00 90.75 193 ILE A N 1
ATOM 1594 C CA . ILE A 1 193 ? -10.774 0.180 -4.942 1.00 90.75 193 ILE A CA 1
ATOM 1595 C C . ILE A 1 193 ? -12.240 0.508 -4.650 1.00 90.75 193 ILE A C 1
ATOM 1597 O O . ILE A 1 193 ? -12.541 1.062 -3.594 1.00 90.75 193 ILE A O 1
ATOM 1601 N N . SER A 1 194 ? -13.163 0.127 -5.534 1.00 91.38 194 SER A N 1
ATOM 1602 C CA . SER A 1 194 ? -14.594 0.382 -5.367 1.00 91.38 194 SER A CA 1
ATOM 1603 C C . SER A 1 194 ? -15.171 -0.306 -4.132 1.00 91.38 194 SER A C 1
ATOM 1605 O O . SER A 1 194 ? -15.921 0.329 -3.392 1.00 91.38 194 SER A O 1
ATOM 1607 N N . SER A 1 195 ? -14.804 -1.562 -3.855 1.00 89.44 195 SER A N 1
ATOM 1608 C CA . SER A 1 195 ? -15.275 -2.264 -2.655 1.00 89.44 195 SER A CA 1
ATOM 1609 C C . SER A 1 195 ? -14.778 -1.607 -1.369 1.00 89.44 195 SER A C 1
ATOM 1611 O O . SER A 1 195 ? -15.550 -1.440 -0.425 1.00 89.44 195 SER A O 1
ATOM 1613 N N . SER A 1 196 ? -13.516 -1.174 -1.329 1.00 90.12 196 SER A N 1
ATOM 1614 C CA . SER A 1 196 ? -12.972 -0.493 -0.152 1.00 90.12 196 SER A CA 1
ATOM 1615 C C . SER A 1 196 ? -13.544 0.910 0.018 1.00 90.12 196 SER A C 1
ATOM 1617 O O . SER A 1 196 ? -13.891 1.282 1.135 1.00 90.12 196 SER A O 1
ATOM 1619 N N . LEU A 1 197 ? -13.715 1.670 -1.068 1.00 90.81 197 LEU A N 1
ATOM 1620 C CA . LEU A 1 197 ? -14.382 2.974 -1.028 1.00 90.81 197 LEU A CA 1
ATOM 1621 C C . LEU A 1 197 ? -15.825 2.847 -0.545 1.00 90.81 197 LEU A C 1
ATOM 1623 O O . LEU A 1 197 ? -16.255 3.644 0.284 1.00 90.81 197 LEU A O 1
ATOM 1627 N N . PHE A 1 198 ? -16.555 1.824 -0.996 1.00 91.19 198 PHE A N 1
ATOM 1628 C CA . PHE A 1 198 ? -17.888 1.530 -0.483 1.00 91.19 198 PHE A CA 1
ATOM 1629 C C . PHE A 1 198 ? -17.861 1.283 1.029 1.00 91.19 198 PHE A C 1
ATOM 1631 O O . PHE A 1 198 ? -18.657 1.885 1.744 1.00 91.19 198 PHE A O 1
ATOM 1638 N N . CYS A 1 199 ? -16.925 0.471 1.534 1.00 87.31 199 CYS A N 1
ATOM 1639 C CA . CYS A 1 199 ? -16.762 0.258 2.974 1.00 87.31 199 CYS A CA 1
ATOM 1640 C C . CYS A 1 199 ? -16.480 1.571 3.717 1.00 87.31 199 CYS A C 1
ATOM 1642 O O . CYS A 1 199 ? -17.119 1.847 4.729 1.00 87.31 199 CYS A O 1
ATOM 1644 N N . VAL A 1 200 ? -15.565 2.398 3.209 1.00 89.62 200 VAL A N 1
ATOM 1645 C CA . VAL A 1 200 ? -15.224 3.693 3.815 1.00 89.62 200 VAL A CA 1
ATOM 1646 C C . VAL A 1 200 ? -16.434 4.626 3.850 1.00 89.62 200 VAL A C 1
ATOM 1648 O O . VAL A 1 200 ? -16.709 5.217 4.886 1.00 89.62 200 VAL A O 1
ATOM 1651 N N . ILE A 1 201 ? -17.186 4.736 2.756 1.00 90.88 201 ILE A N 1
ATOM 1652 C CA . ILE A 1 201 ? -18.374 5.595 2.670 1.00 90.88 201 ILE A CA 1
ATOM 1653 C C . ILE A 1 201 ? -19.476 5.060 3.591 1.00 90.88 201 ILE A C 1
ATOM 1655 O O . ILE A 1 201 ? -19.981 5.781 4.448 1.00 90.88 201 ILE A O 1
ATOM 1659 N N . TYR A 1 202 ? -19.828 3.782 3.461 1.00 90.25 202 TYR A N 1
ATOM 1660 C CA . TYR A 1 202 ? -20.935 3.176 4.196 1.00 90.25 202 TYR A CA 1
ATOM 1661 C C . TYR A 1 202 ? -20.711 3.175 5.714 1.00 90.25 202 TYR A C 1
ATOM 1663 O O . TYR A 1 202 ? -21.621 3.518 6.467 1.00 90.25 202 TYR A O 1
ATOM 1671 N N . PHE A 1 203 ? -19.508 2.806 6.167 1.00 88.25 203 PHE A N 1
ATOM 1672 C CA . PHE A 1 203 ? -19.157 2.764 7.592 1.00 88.25 203 PHE A CA 1
ATOM 1673 C C . PHE A 1 203 ? -18.589 4.085 8.121 1.00 88.25 203 PHE A C 1
ATOM 1675 O O . PHE A 1 203 ? -18.445 4.236 9.327 1.00 88.25 203 PHE A O 1
ATOM 1682 N N . GLY A 1 204 ? -18.234 5.029 7.247 1.00 82.62 204 GLY A N 1
ATOM 1683 C CA . GLY A 1 204 ? -17.746 6.351 7.637 1.00 82.62 204 GLY A CA 1
ATOM 1684 C C . GLY A 1 204 ? -18.853 7.372 7.882 1.00 82.62 204 GLY A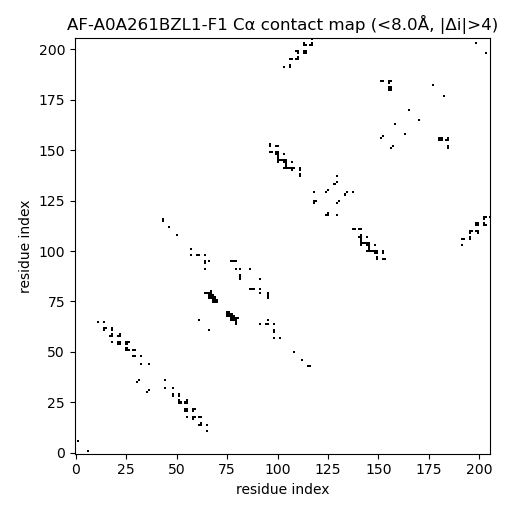 C 1
ATOM 1685 O O . GLY A 1 204 ? -18.659 8.265 8.703 1.00 82.62 204 GLY A O 1
ATOM 1686 N N . PHE A 1 205 ? -19.997 7.245 7.200 1.00 79.25 205 PHE A N 1
ATOM 1687 C CA . PHE A 1 205 ? -21.165 8.111 7.418 1.00 79.25 205 PHE A CA 1
ATOM 1688 C C . PHE A 1 205 ? -22.112 7.626 8.526 1.00 79.25 205 PHE A C 1
ATOM 1690 O O . PHE A 1 205 ? -22.944 8.411 8.981 1.00 79.25 205 PHE A O 1
ATOM 1697 N N . LYS A 1 206 ? -22.017 6.359 8.938 1.00 68.25 206 LYS A N 1
ATOM 1698 C CA . LYS A 1 206 ? -22.800 5.779 10.038 1.00 68.25 206 LYS A CA 1
ATOM 1699 C C . LYS A 1 206 ? -22.041 5.823 11.358 1.00 68.25 206 LYS A C 1
ATOM 1701 O O . LYS A 1 206 ? -22.721 5.997 12.390 1.00 68.25 206 LYS A O 1
#

Mean predicted aligned error: 6.58 Å

Solvent-accessible surface area (backbone atoms only — not comparable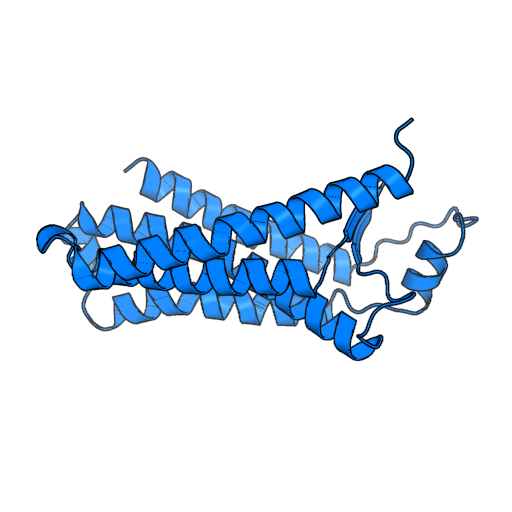 to full-atom values): 11311 Å² total; per-residue (Å²): 131,86,50,72,67,57,52,52,51,51,52,49,50,49,43,49,52,47,27,65,50,44,40,57,53,31,49,50,49,42,51,40,52,76,78,64,55,63,78,87,50,61,72,54,51,58,54,52,45,52,50,31,54,47,52,35,52,47,32,54,46,49,53,73,47,53,74,44,79,49,76,58,90,94,46,78,45,80,47,61,79,54,84,93,43,96,50,54,72,70,57,44,49,52,41,49,33,52,52,52,7,47,53,36,18,52,50,37,44,50,20,44,50,24,48,49,54,35,32,72,74,36,62,67,56,22,61,73,64,42,46,75,70,42,41,57,54,55,70,44,48,20,57,52,34,17,53,52,40,26,49,42,39,61,73,36,61,59,88,48,74,66,62,51,50,61,73,74,42,85,80,91,59,98,71,84,72,85,57,61,52,46,49,54,44,51,53,51,51,52,51,56,51,50,55,24,49,47,37,33,53,62,33,63,78,102

Sequence (206 aa):
MLTFEFWKSFLRIIQWGGAFLAVPLNTLLIILILFRSPKHLGAYKYLMFYISIFEISYSILDAIVEPNVFSHGPAFIVFRYFKHSYFGRNQGFHLIMMYCGSFGLSIALFGVHFIYRYSAVDGVFRKKYLDGRKMTVLFLMPVVYCVWWAMVVMVMFRSTRETDVLMSDTPNSDQLSPNWPAFLGMSNMWFMISSSLFCVIYFGFK

Nearest PDB structures (foldseek):
  7qa8-assembly1_A  TM=4.730E-01  e=1.473E+00  Saccharomyces cerevisiae
  3ddl-assembly2_B  TM=2.708E-01  e=7.038E-01  Salinibacter ruber
  6yby-assembly1_A  TM=3.440E-01  e=1.794E+00  Dokdonia eikasta
  6rf0-assembly1_A  TM=2.728E-01  e=1.335E+00  Dokdonia eikasta
  6rfb-assembly1_A  TM=2.918E-01  e=2.794E+00  Dokdonia eikasta